Protein AF-A0A3F2RST1-F1 (afdb_monomer_lite)

pLDDT: mean 72.22, std 18.22, range [32.75, 95.94]

Organism: NCBI:txid325452

Structure (mmCIF, N/CA/C/O backbone):
data_AF-A0A3F2RST1-F1
#
_entry.id   AF-A0A3F2RST1-F1
#
loop_
_atom_site.group_PDB
_atom_site.id
_atom_site.type_symbol
_atom_site.label_atom_id
_atom_site.label_alt_id
_atom_site.label_comp_id
_atom_site.label_asym_id
_atom_site.label_entity_id
_atom_site.label_seq_id
_atom_site.pdbx_PDB_ins_code
_atom_site.Cartn_x
_atom_site.Cartn_y
_atom_site.Cartn_z
_atom_site.occupancy
_atom_site.B_iso_or_equiv
_atom_site.auth_seq_id
_atom_site.auth_comp_id
_atom_site.auth_asym_id
_atom_site.auth_atom_id
_atom_site.pdbx_PDB_model_num
ATOM 1 N N . MET A 1 1 ? 95.736 62.733 -2.940 1.00 65.50 1 MET A N 1
ATOM 2 C CA . MET A 1 1 ? 95.671 61.248 -3.025 1.00 65.50 1 MET A CA 1
ATOM 3 C C . MET A 1 1 ? 95.040 60.589 -1.795 1.00 65.50 1 MET A C 1
ATOM 5 O O . MET A 1 1 ? 94.265 59.659 -1.977 1.00 65.50 1 MET A O 1
ATOM 9 N N . ALA A 1 2 ? 95.343 61.024 -0.563 1.00 70.31 2 ALA A N 1
ATOM 10 C CA . ALA A 1 2 ? 94.764 60.431 0.654 1.00 70.31 2 ALA A CA 1
ATOM 11 C C . ALA A 1 2 ? 93.258 60.725 0.825 1.00 70.31 2 ALA A C 1
ATOM 13 O O . ALA A 1 2 ? 92.492 59.802 1.086 1.00 70.31 2 ALA A O 1
ATOM 14 N N . GLU A 1 3 ? 92.823 61.963 0.574 1.00 73.69 3 GLU A N 1
ATOM 15 C CA . GLU A 1 3 ? 91.409 62.371 0.669 1.00 73.69 3 GLU A CA 1
ATOM 16 C C . GLU A 1 3 ? 90.509 61.619 -0.318 1.00 73.69 3 GLU A C 1
ATOM 18 O O . GLU A 1 3 ? 89.485 61.068 0.072 1.00 73.69 3 GLU A O 1
ATOM 23 N N . ALA A 1 4 ? 90.945 61.470 -1.573 1.00 75.31 4 ALA A N 1
ATOM 24 C CA . ALA A 1 4 ? 90.220 60.687 -2.577 1.00 75.31 4 ALA A CA 1
ATOM 25 C C . ALA A 1 4 ? 90.045 59.210 -2.168 1.00 75.31 4 ALA A C 1
ATOM 27 O O . ALA A 1 4 ? 89.020 58.598 -2.456 1.00 75.31 4 ALA A O 1
ATOM 28 N N . ARG A 1 5 ? 91.024 58.626 -1.457 1.00 77.31 5 ARG A N 1
ATOM 29 C CA . ARG A 1 5 ? 90.934 57.250 -0.937 1.00 77.31 5 ARG A CA 1
ATOM 30 C C . ARG A 1 5 ? 90.025 57.142 0.289 1.00 77.31 5 ARG A C 1
ATOM 32 O O . ARG A 1 5 ? 89.387 56.106 0.452 1.00 77.31 5 ARG A O 1
ATOM 39 N N . ALA A 1 6 ? 89.969 58.168 1.138 1.00 78.69 6 ALA A N 1
ATOM 40 C CA . ALA A 1 6 ? 89.046 58.221 2.272 1.00 78.69 6 ALA A CA 1
ATOM 41 C C . ALA A 1 6 ? 87.595 58.354 1.789 1.00 78.69 6 ALA A C 1
ATOM 43 O O . ALA A 1 6 ? 86.762 57.532 2.155 1.00 78.69 6 ALA A O 1
ATOM 44 N N . SER A 1 7 ? 87.345 59.277 0.856 1.00 80.81 7 SER A N 1
ATOM 45 C CA . SER A 1 7 ? 86.029 59.487 0.242 1.00 80.81 7 SER A CA 1
ATOM 46 C C . SER A 1 7 ? 85.545 58.247 -0.525 1.00 80.81 7 SER A C 1
ATOM 48 O O . SER A 1 7 ? 84.400 57.827 -0.391 1.00 80.81 7 SER A O 1
ATOM 50 N N . ALA A 1 8 ? 86.442 57.557 -1.245 1.00 80.88 8 ALA A N 1
ATOM 51 C CA . ALA A 1 8 ? 86.116 56.277 -1.877 1.00 80.88 8 ALA A CA 1
ATOM 52 C C . ALA A 1 8 ? 85.758 55.180 -0.855 1.00 80.88 8 ALA A C 1
ATOM 54 O O . ALA A 1 8 ? 84.855 54.384 -1.099 1.00 80.88 8 ALA A O 1
ATOM 55 N N . ARG A 1 9 ? 86.439 55.121 0.299 1.00 83.25 9 ARG A N 1
ATOM 56 C CA . ARG A 1 9 ? 86.115 54.154 1.362 1.00 83.25 9 ARG A CA 1
ATOM 57 C C . ARG A 1 9 ? 84.765 54.458 2.003 1.00 83.25 9 ARG A C 1
ATOM 59 O O . ARG A 1 9 ? 83.984 53.528 2.182 1.00 83.25 9 ARG A O 1
ATOM 66 N N . GLU A 1 10 ? 84.477 55.724 2.266 1.00 86.56 10 GLU A N 1
ATOM 67 C CA . GLU A 1 10 ? 83.207 56.185 2.828 1.00 86.56 10 GLU A CA 1
ATOM 68 C C . GLU A 1 10 ? 82.027 55.843 1.905 1.00 86.56 10 GLU A C 1
ATOM 70 O O . GLU A 1 10 ? 81.104 55.139 2.320 1.00 86.56 10 GLU A O 1
ATOM 75 N N . LEU A 1 11 ? 82.148 56.151 0.609 1.00 87.88 11 LEU A N 1
ATOM 76 C CA . LEU A 1 11 ? 81.174 55.749 -0.412 1.00 87.88 11 LEU A CA 1
ATOM 77 C C . LEU A 1 11 ? 81.000 54.226 -0.486 1.00 87.88 11 LEU A C 1
ATOM 79 O O . LEU A 1 11 ? 79.885 53.730 -0.628 1.00 87.88 11 LEU A O 1
ATOM 83 N N . THR A 1 12 ? 82.076 53.438 -0.353 1.00 87.81 12 THR A N 1
ATOM 84 C CA . THR A 1 12 ? 81.938 51.970 -0.331 1.00 87.81 12 THR A CA 1
ATOM 85 C C . THR A 1 12 ? 81.254 51.457 0.934 1.00 87.81 12 THR A C 1
ATOM 87 O O . THR A 1 12 ? 80.543 50.453 0.866 1.00 87.81 12 THR A O 1
ATOM 90 N N . THR A 1 13 ? 81.438 52.112 2.083 1.00 89.56 13 THR A N 1
ATOM 91 C CA . THR A 1 13 ? 80.741 51.744 3.321 1.00 89.56 13 THR A CA 1
ATOM 92 C C . THR A 1 13 ? 79.268 52.129 3.279 1.00 89.56 13 THR A C 1
ATOM 94 O O . THR A 1 13 ? 78.437 51.312 3.673 1.00 89.56 13 THR A O 1
ATOM 97 N N . GLU A 1 14 ? 78.930 53.289 2.712 1.00 89.94 14 GLU A N 1
ATOM 98 C CA . GLU A 1 14 ? 77.546 53.715 2.473 1.00 89.94 14 GLU A CA 1
ATOM 99 C C . GLU A 1 14 ? 76.838 52.828 1.447 1.00 89.94 14 GLU A C 1
ATOM 101 O O . GLU A 1 14 ? 75.688 52.427 1.637 1.00 89.94 14 GLU A O 1
ATOM 106 N N . LEU A 1 15 ? 77.534 52.433 0.379 1.00 91.25 15 LEU A N 1
ATOM 107 C CA . LEU A 1 15 ? 76.981 51.505 -0.601 1.00 91.25 15 LEU A CA 1
ATOM 108 C C . LEU A 1 15 ? 76.739 50.128 0.031 1.00 91.25 15 LEU A C 1
ATOM 110 O O . LEU A 1 15 ? 75.696 49.513 -0.187 1.00 91.25 15 LEU A O 1
ATOM 114 N N . ARG A 1 16 ? 77.668 49.640 0.862 1.00 90.12 16 ARG A N 1
ATOM 115 C CA . ARG A 1 16 ? 77.503 48.369 1.585 1.00 90.12 16 ARG A CA 1
ATOM 116 C C . ARG A 1 16 ? 76.364 48.424 2.599 1.00 90.12 16 ARG A C 1
ATOM 118 O O . ARG A 1 16 ? 75.618 47.449 2.693 1.00 90.12 16 ARG A O 1
ATOM 125 N N . SER A 1 17 ? 76.208 49.524 3.336 1.00 90.94 17 SER A N 1
ATOM 126 C CA . SER A 1 17 ? 75.109 49.687 4.293 1.00 90.94 17 SER A CA 1
ATOM 127 C C . SER A 1 17 ? 73.758 49.771 3.578 1.00 90.94 17 SER A C 1
ATOM 129 O O . SER A 1 17 ? 72.816 49.095 3.995 1.00 90.94 17 SER A O 1
ATOM 131 N N . SER A 1 18 ? 73.693 50.477 2.446 1.00 90.25 18 SER A N 1
ATOM 132 C CA . SER A 1 18 ? 72.501 50.580 1.595 1.00 90.25 18 SER A CA 1
ATOM 133 C C . SER A 1 18 ? 72.113 49.231 0.986 1.00 90.25 18 SER A C 1
ATOM 135 O O . SER A 1 18 ? 70.956 48.823 1.055 1.00 90.25 18 SER A O 1
ATOM 137 N N . VAL A 1 19 ? 73.083 48.466 0.473 1.00 90.44 19 VAL A N 1
ATOM 138 C CA . VAL A 1 19 ? 72.844 47.104 -0.035 1.00 90.44 19 VAL A CA 1
ATOM 139 C C . VAL A 1 19 ? 72.395 46.165 1.089 1.00 90.44 19 VAL A C 1
ATOM 141 O O . VAL A 1 19 ? 71.516 45.328 0.882 1.00 90.44 19 VAL A O 1
ATOM 144 N N . ALA A 1 20 ? 72.962 46.288 2.292 1.00 87.88 20 ALA A N 1
ATOM 145 C CA . ALA A 1 20 ? 72.539 45.494 3.444 1.00 87.88 20 ALA A CA 1
ATOM 146 C C . ALA A 1 20 ? 71.121 45.859 3.918 1.00 87.88 20 ALA A C 1
ATOM 148 O O . ALA A 1 20 ? 70.379 44.968 4.336 1.00 87.88 20 ALA A O 1
ATOM 149 N N . ALA A 1 21 ? 70.734 47.136 3.839 1.00 88.25 21 ALA A N 1
ATOM 150 C CA . ALA A 1 21 ? 69.373 47.588 4.111 1.00 88.25 21 ALA A CA 1
ATOM 151 C C . ALA A 1 21 ? 68.387 47.017 3.088 1.00 88.25 21 ALA A C 1
ATOM 153 O O . ALA A 1 21 ? 67.441 46.336 3.476 1.00 88.25 21 ALA A O 1
ATOM 154 N N . LEU A 1 22 ? 68.698 47.139 1.796 1.00 85.25 22 LEU A N 1
ATOM 155 C CA . LEU A 1 22 ? 67.854 46.612 0.726 1.00 85.25 22 LEU A CA 1
ATOM 156 C C . LEU A 1 22 ? 67.669 45.088 0.828 1.00 85.25 22 LEU A C 1
ATOM 158 O O . LEU A 1 22 ? 66.565 44.577 0.662 1.00 85.25 22 LEU A O 1
ATOM 162 N N . LYS A 1 23 ? 68.725 44.341 1.180 1.00 88.00 23 LYS A N 1
ATOM 163 C CA . LYS A 1 23 ? 68.625 42.891 1.430 1.00 88.00 23 LYS A CA 1
ATOM 164 C C . LYS A 1 23 ? 67.685 42.556 2.590 1.00 88.00 23 LYS A C 1
ATOM 166 O O . LYS A 1 23 ? 66.967 41.559 2.514 1.00 88.00 23 LYS A O 1
ATOM 171 N N . ARG A 1 24 ? 67.689 43.360 3.660 1.00 85.25 24 ARG A N 1
ATOM 172 C CA . ARG A 1 24 ? 66.773 43.180 4.796 1.00 85.25 24 ARG A CA 1
ATOM 173 C C . ARG A 1 24 ? 65.330 43.454 4.387 1.00 85.25 24 ARG A C 1
ATOM 175 O O . ARG A 1 24 ? 64.476 42.637 4.721 1.00 85.25 24 ARG A O 1
ATOM 182 N N . ASP A 1 25 ? 65.089 44.507 3.616 1.00 84.56 25 ASP A N 1
ATOM 183 C CA . ASP A 1 25 ? 63.747 44.900 3.171 1.00 84.56 25 ASP A CA 1
ATOM 184 C C . ASP A 1 25 ? 63.137 43.899 2.180 1.00 84.56 25 ASP A C 1
ATOM 186 O O . ASP A 1 25 ? 61.953 43.561 2.256 1.00 84.56 25 ASP A O 1
ATOM 190 N N . VAL A 1 26 ? 63.953 43.328 1.290 1.00 84.06 26 VAL A N 1
ATOM 191 C CA . VAL A 1 26 ? 63.514 42.232 0.412 1.00 84.06 26 VAL A CA 1
ATOM 192 C C . VAL A 1 26 ? 63.180 40.980 1.235 1.00 84.06 26 VAL A C 1
ATOM 194 O O . VAL A 1 26 ? 62.151 40.340 1.011 1.00 84.06 26 VAL A O 1
ATOM 197 N N . ALA A 1 27 ? 63.999 40.643 2.238 1.00 80.81 27 ALA A N 1
ATOM 198 C CA . ALA A 1 27 ? 63.769 39.479 3.096 1.00 80.81 27 ALA A CA 1
ATOM 199 C C . ALA A 1 27 ? 62.566 39.635 4.048 1.00 80.81 27 ALA A C 1
ATOM 201 O O . ALA A 1 27 ? 61.959 38.634 4.439 1.00 80.81 27 ALA A O 1
ATOM 202 N N . THR A 1 28 ? 62.221 40.852 4.475 1.00 79.81 28 THR A N 1
ATOM 203 C CA . THR A 1 28 ? 60.990 41.117 5.240 1.00 79.81 28 THR A CA 1
ATOM 204 C C . THR A 1 28 ? 59.769 41.064 4.331 1.00 79.81 28 THR A C 1
ATOM 206 O O . THR A 1 28 ? 58.811 40.376 4.676 1.00 79.81 28 THR A O 1
ATOM 209 N N . SER A 1 29 ? 59.836 41.669 3.142 1.00 77.44 29 SER A N 1
ATOM 210 C CA . SER A 1 29 ? 58.750 41.640 2.151 1.00 77.44 29 SER A CA 1
ATOM 211 C C . SER A 1 29 ? 58.377 40.211 1.745 1.00 77.44 29 SER A C 1
ATOM 213 O O . SER A 1 29 ? 57.198 39.857 1.736 1.00 77.44 29 SER A O 1
ATOM 215 N N . PHE A 1 30 ? 59.371 39.347 1.506 1.00 76.00 30 PHE A N 1
ATOM 216 C CA . PHE A 1 30 ? 59.130 37.940 1.167 1.00 76.00 30 PHE A CA 1
ATOM 217 C C . PHE A 1 30 ? 58.495 37.151 2.326 1.00 76.00 30 PHE A C 1
ATOM 219 O O . PHE A 1 30 ? 57.602 36.331 2.112 1.00 76.00 30 PHE A O 1
ATOM 226 N N . ARG A 1 31 ? 58.910 37.422 3.573 1.00 74.75 31 ARG A N 1
ATOM 227 C CA . ARG A 1 31 ? 58.332 36.786 4.771 1.00 74.75 31 ARG A CA 1
ATOM 228 C C . ARG A 1 31 ? 56.896 37.229 5.044 1.00 74.75 31 ARG A C 1
ATOM 230 O O . ARG A 1 31 ? 56.098 36.403 5.479 1.00 74.75 31 ARG A O 1
ATOM 237 N N . LEU A 1 32 ? 56.576 38.500 4.805 1.00 74.81 32 LEU A N 1
ATOM 238 C CA . LEU A 1 32 ? 55.216 39.024 4.944 1.00 74.81 32 LEU A CA 1
ATOM 239 C C . LEU A 1 32 ? 54.293 38.402 3.895 1.00 74.81 32 LEU A C 1
ATOM 241 O O . LEU A 1 32 ? 53.318 37.763 4.275 1.00 74.81 32 LEU A O 1
ATOM 245 N N . CYS A 1 33 ? 54.695 38.421 2.617 1.00 76.38 33 CYS A N 1
ATOM 246 C CA . CYS A 1 33 ? 53.946 37.754 1.550 1.00 76.38 33 CYS A CA 1
ATOM 247 C C . CYS A 1 33 ? 53.703 36.272 1.874 1.00 76.38 33 CYS A C 1
ATOM 249 O O . CYS A 1 33 ? 52.574 35.800 1.796 1.00 76.38 33 CYS A O 1
ATOM 251 N N . GLY A 1 34 ? 54.733 35.532 2.305 1.00 78.44 34 GLY A N 1
ATOM 252 C CA . GLY A 1 34 ? 54.589 34.119 2.672 1.00 78.44 34 GLY A CA 1
ATOM 253 C C . GLY A 1 34 ? 53.605 33.865 3.824 1.00 78.44 34 GLY A C 1
ATOM 254 O O . GLY A 1 34 ? 52.870 32.878 3.792 1.00 78.44 34 GLY A O 1
ATOM 255 N N . ARG A 1 35 ? 53.547 34.757 4.825 1.00 76.38 35 ARG A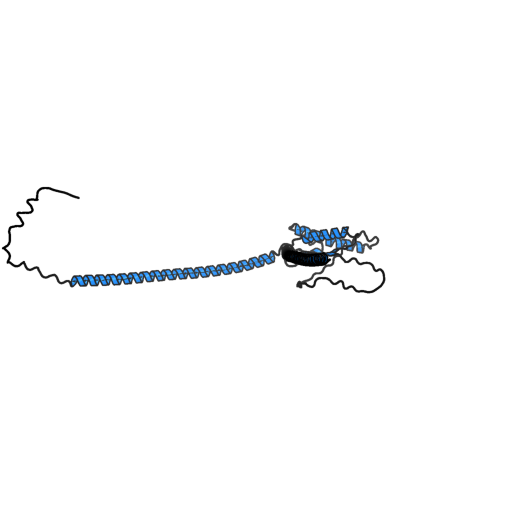 N 1
ATOM 256 C CA . ARG A 1 35 ? 52.563 34.676 5.919 1.00 76.38 35 ARG A CA 1
ATOM 257 C C . ARG A 1 35 ? 51.152 34.970 5.426 1.00 76.38 35 ARG A C 1
ATOM 259 O O . ARG A 1 35 ? 50.246 34.220 5.775 1.00 76.38 35 ARG A O 1
ATOM 266 N N . ASP A 1 36 ? 50.979 35.988 4.592 1.00 80.12 36 ASP A N 1
ATOM 267 C CA . ASP A 1 36 ? 49.673 36.362 4.046 1.00 80.12 36 ASP A CA 1
ATOM 268 C C . ASP A 1 36 ? 49.108 35.246 3.153 1.00 80.12 36 ASP A C 1
ATOM 270 O O . ASP A 1 36 ? 47.949 34.858 3.304 1.00 80.12 36 ASP A O 1
ATOM 274 N N . PHE A 1 37 ? 49.945 34.623 2.312 1.00 76.75 37 PHE A N 1
ATOM 275 C CA . PHE A 1 37 ? 49.554 33.450 1.520 1.00 76.75 37 PHE A CA 1
ATOM 276 C C . PHE A 1 37 ? 49.190 32.237 2.388 1.00 76.75 37 PHE A C 1
ATOM 278 O O . PHE A 1 37 ? 48.258 31.509 2.051 1.00 76.75 37 PHE A O 1
ATOM 285 N N . HIS A 1 38 ? 49.880 32.012 3.510 1.00 76.62 38 HIS A N 1
ATOM 286 C CA . HIS A 1 38 ? 49.555 30.911 4.422 1.00 76.62 38 HIS A CA 1
ATOM 287 C C . HIS A 1 38 ? 48.239 31.152 5.179 1.00 76.62 38 HIS A C 1
ATOM 289 O O . HIS A 1 38 ? 47.466 30.215 5.380 1.00 76.62 38 HIS A O 1
ATOM 295 N N . VAL A 1 39 ? 47.963 32.392 5.596 1.00 81.69 39 VAL A N 1
ATOM 296 C CA . VAL A 1 39 ? 46.700 32.757 6.259 1.00 81.69 39 VAL A CA 1
ATOM 297 C C . VAL A 1 39 ? 45.533 32.622 5.281 1.00 81.69 39 VAL A C 1
ATOM 299 O O . VAL A 1 39 ? 44.580 31.904 5.579 1.00 81.69 39 VAL A O 1
ATOM 302 N N . LEU A 1 40 ? 45.649 33.198 4.081 1.00 79.25 40 LEU A N 1
ATOM 303 C CA . LEU A 1 40 ? 44.632 33.080 3.029 1.00 79.25 40 LEU A CA 1
ATOM 304 C C . LEU A 1 40 ? 44.428 31.625 2.583 1.00 79.25 40 LEU A C 1
ATOM 306 O O . LEU A 1 40 ? 43.297 31.184 2.382 1.00 79.25 40 LEU A O 1
ATOM 310 N N . GLY A 1 41 ? 45.511 30.849 2.473 1.00 79.88 41 GLY A N 1
ATOM 311 C CA . GLY A 1 41 ? 45.450 29.418 2.180 1.00 79.88 41 GLY A CA 1
ATOM 312 C C . GLY A 1 41 ? 44.709 28.633 3.264 1.00 79.88 41 GLY A C 1
ATOM 313 O O . GLY A 1 41 ? 43.851 27.811 2.947 1.00 79.88 41 GLY A O 1
ATOM 314 N N . GLY A 1 42 ? 44.977 28.923 4.540 1.00 82.19 42 GLY A N 1
ATOM 315 C CA . GLY A 1 42 ? 44.275 28.318 5.674 1.00 82.19 42 GLY A CA 1
ATOM 316 C C . GLY A 1 42 ? 42.788 28.680 5.720 1.00 82.19 42 GLY A C 1
ATOM 317 O O . GLY A 1 42 ? 41.946 27.811 5.953 1.00 82.19 42 GLY A O 1
ATOM 318 N N . GLU A 1 43 ? 42.438 29.935 5.436 1.00 83.62 43 GLU A N 1
ATOM 319 C CA . GLU A 1 43 ? 41.044 30.381 5.348 1.00 83.62 43 GLU A CA 1
ATOM 320 C C . GLU A 1 43 ? 40.288 29.706 4.198 1.00 83.62 43 GLU A C 1
ATOM 322 O O . GLU A 1 43 ? 39.146 29.276 4.392 1.00 83.62 43 GLU A O 1
ATOM 327 N N . LEU A 1 44 ? 40.928 29.556 3.032 1.00 82.31 44 LEU A N 1
ATOM 328 C CA . LEU A 1 44 ? 40.361 28.878 1.867 1.00 82.31 44 LEU A CA 1
ATOM 329 C C . LEU A 1 44 ? 40.164 27.379 2.119 1.00 82.31 44 LEU A C 1
ATOM 331 O O . LEU A 1 44 ? 39.093 26.847 1.823 1.00 82.31 44 LEU A O 1
ATOM 335 N N . VAL A 1 45 ? 41.155 26.699 2.707 1.00 85.50 45 VAL A N 1
ATOM 336 C CA . VAL A 1 45 ? 41.039 25.284 3.100 1.00 85.50 45 VAL A CA 1
ATOM 337 C C . VAL A 1 45 ? 39.925 25.115 4.131 1.00 85.50 45 VAL A C 1
ATOM 339 O O . VAL A 1 45 ? 39.046 24.276 3.944 1.00 85.50 45 VAL A O 1
ATOM 342 N N . GLY A 1 46 ? 39.868 25.978 5.149 1.00 83.50 46 GLY A N 1
ATOM 343 C CA . GLY A 1 46 ? 38.782 25.970 6.126 1.00 83.50 46 GLY A CA 1
ATOM 344 C C . GLY A 1 46 ? 37.411 26.252 5.498 1.00 83.50 46 GLY A C 1
ATOM 345 O O . GLY A 1 46 ? 36.409 25.661 5.900 1.00 83.50 46 GLY A O 1
ATOM 346 N N . ALA A 1 47 ? 37.329 27.127 4.491 1.00 86.06 47 ALA A N 1
ATOM 347 C CA . ALA A 1 47 ? 36.095 27.387 3.752 1.00 86.06 47 ALA A CA 1
ATOM 348 C C . ALA A 1 47 ? 35.662 26.179 2.906 1.00 86.06 47 ALA A C 1
ATOM 350 O O . ALA A 1 47 ? 34.476 25.843 2.904 1.00 86.06 47 ALA A O 1
ATOM 351 N N . LEU A 1 48 ? 36.605 25.490 2.256 1.00 88.56 48 LEU A N 1
ATOM 352 C CA . LEU A 1 48 ? 36.363 24.256 1.504 1.00 88.56 48 LEU A CA 1
ATOM 353 C C . LEU A 1 48 ? 35.927 23.104 2.414 1.00 88.56 48 LEU A C 1
ATOM 355 O O . LEU A 1 48 ? 34.994 22.381 2.073 1.00 88.56 48 LEU A O 1
ATOM 359 N N . GLU A 1 49 ? 36.538 22.944 3.587 1.00 87.00 49 GLU A N 1
ATOM 360 C CA . GLU A 1 49 ? 36.136 21.935 4.574 1.00 87.00 49 GLU A CA 1
ATOM 361 C C . GLU A 1 49 ? 34.739 22.210 5.132 1.00 87.00 49 GLU A C 1
ATOM 363 O O . GLU A 1 49 ? 33.914 21.296 5.204 1.00 87.00 49 GLU A O 1
ATOM 368 N N . ARG A 1 50 ? 34.418 23.476 5.437 1.00 87.31 50 ARG A N 1
ATOM 369 C CA . ARG A 1 50 ? 33.052 23.888 5.803 1.00 87.31 50 ARG A CA 1
ATOM 370 C C . ARG A 1 50 ? 32.063 23.644 4.661 1.00 87.31 50 ARG A C 1
ATOM 372 O O . ARG A 1 50 ? 30.942 23.212 4.921 1.00 87.31 50 ARG A O 1
ATOM 379 N N . GLY A 1 51 ? 32.468 23.880 3.412 1.00 85.81 51 GLY A N 1
ATOM 380 C CA . GLY A 1 51 ? 31.684 23.577 2.212 1.00 85.81 51 GLY A CA 1
ATOM 381 C C . GLY A 1 51 ? 31.382 22.083 2.078 1.00 85.81 51 GLY A C 1
ATOM 382 O O . GLY A 1 51 ? 30.216 21.697 2.045 1.00 85.81 51 GLY A O 1
ATOM 383 N N . ARG A 1 52 ? 32.412 21.231 2.128 1.00 89.50 52 ARG A N 1
ATOM 384 C CA . ARG A 1 52 ? 32.275 19.762 2.090 1.00 89.50 52 ARG A CA 1
ATOM 385 C C . ARG A 1 52 ? 31.483 19.223 3.281 1.00 89.50 52 ARG A C 1
ATOM 387 O O . ARG A 1 52 ? 30.747 18.253 3.136 1.00 89.50 52 ARG A O 1
ATOM 394 N N . GLY A 1 53 ? 31.604 19.846 4.453 1.00 86.88 53 GLY A N 1
ATOM 395 C CA . GLY A 1 53 ? 30.797 19.530 5.632 1.00 86.88 53 GLY A CA 1
ATOM 396 C C . GLY A 1 53 ? 29.310 19.811 5.409 1.00 86.88 53 GLY A C 1
ATOM 397 O O . GLY A 1 53 ? 28.477 18.961 5.715 1.00 86.88 53 GLY A O 1
ATOM 398 N N . ARG A 1 54 ? 28.973 20.961 4.809 1.00 88.50 54 ARG A N 1
ATOM 399 C CA . ARG A 1 54 ? 27.592 21.298 4.422 1.00 88.50 54 ARG A CA 1
ATOM 400 C C . ARG A 1 54 ? 27.055 20.364 3.338 1.00 88.50 54 ARG A C 1
ATOM 402 O O . ARG A 1 54 ? 25.913 19.936 3.449 1.00 88.50 54 ARG A O 1
ATOM 409 N N . GLU A 1 55 ? 27.865 20.008 2.341 1.00 86.25 55 GLU A N 1
ATOM 410 C CA . GLU A 1 55 ? 27.482 19.037 1.304 1.00 86.25 55 GLU A CA 1
ATOM 411 C C . GLU A 1 55 ? 27.202 17.650 1.888 1.00 86.25 55 GLU A C 1
ATOM 413 O O . GLU A 1 55 ? 26.183 17.046 1.562 1.00 86.25 55 GLU A O 1
ATOM 418 N N . ARG A 1 56 ? 28.061 17.155 2.789 1.00 87.94 56 ARG A N 1
ATOM 419 C CA . ARG A 1 56 ? 27.843 15.876 3.484 1.00 87.94 56 ARG A CA 1
ATOM 420 C C . ARG A 1 56 ? 26.586 15.915 4.350 1.00 87.94 56 ARG A C 1
ATOM 422 O O . ARG A 1 56 ? 25.760 15.019 4.243 1.00 87.94 56 ARG A O 1
ATOM 429 N N . ALA A 1 57 ? 26.392 16.981 5.126 1.00 86.38 57 ALA A N 1
ATOM 430 C CA . ALA A 1 57 ? 25.190 17.151 5.941 1.00 86.38 57 ALA A CA 1
ATOM 431 C C . ALA A 1 57 ? 23.909 17.222 5.087 1.00 86.38 57 ALA A C 1
ATOM 433 O O . ALA A 1 57 ? 22.893 16.629 5.445 1.00 86.38 57 ALA A O 1
ATOM 434 N N . ALA A 1 58 ? 23.957 17.899 3.935 1.00 85.56 58 ALA A N 1
ATOM 435 C CA . ALA A 1 58 ? 22.852 17.933 2.982 1.00 85.56 58 ALA A CA 1
ATOM 436 C C . ALA A 1 58 ? 22.592 16.552 2.352 1.00 85.56 58 ALA A C 1
ATOM 438 O O . ALA A 1 58 ? 21.436 16.155 2.202 1.00 85.56 58 ALA A O 1
ATOM 439 N N . ALA A 1 59 ? 23.645 15.795 2.027 1.00 87.56 59 ALA A N 1
ATOM 440 C CA . ALA A 1 59 ? 23.529 14.434 1.508 1.00 87.56 59 ALA A CA 1
ATOM 441 C C . ALA A 1 59 ? 22.917 13.471 2.541 1.00 87.56 59 ALA A C 1
ATOM 443 O O . ALA A 1 59 ? 22.032 12.687 2.192 1.00 87.56 59 ALA A O 1
ATOM 444 N N . ASP A 1 60 ? 23.319 13.569 3.808 1.00 89.12 60 ASP A N 1
ATOM 445 C CA . ASP A 1 60 ? 22.765 12.769 4.904 1.00 89.12 60 ASP A CA 1
ATOM 446 C C . ASP A 1 60 ? 21.298 13.130 5.183 1.00 89.12 60 ASP A C 1
ATOM 448 O O . ASP A 1 60 ? 20.462 12.241 5.373 1.00 89.12 60 ASP A O 1
ATOM 452 N N . ALA A 1 61 ? 20.947 14.420 5.131 1.00 89.38 61 ALA A N 1
ATOM 453 C CA . ALA A 1 61 ? 19.562 14.880 5.244 1.00 89.38 61 ALA A CA 1
ATOM 454 C C . ALA A 1 61 ? 18.690 14.340 4.097 1.00 89.38 61 ALA A C 1
ATOM 456 O O . ALA A 1 61 ? 17.612 13.795 4.346 1.00 89.38 61 ALA A O 1
ATOM 457 N N . LEU A 1 62 ? 19.186 14.398 2.855 1.00 89.06 62 LEU A N 1
ATOM 458 C CA . LEU A 1 62 ? 18.519 13.820 1.686 1.00 89.06 62 LEU A CA 1
ATOM 459 C C . LEU A 1 62 ? 18.362 12.297 1.825 1.00 89.06 62 LEU A C 1
ATOM 461 O O . LEU A 1 62 ? 17.328 11.738 1.460 1.00 89.06 62 LEU A O 1
ATOM 465 N N . ALA A 1 63 ? 19.366 11.600 2.362 1.00 86.75 63 ALA A N 1
ATOM 466 C CA . ALA A 1 63 ? 19.295 10.163 2.612 1.00 86.75 63 ALA A CA 1
ATOM 467 C C . ALA A 1 63 ? 18.250 9.819 3.687 1.00 86.75 63 ALA A C 1
ATOM 469 O O . ALA A 1 63 ? 17.481 8.866 3.520 1.00 86.75 63 ALA A O 1
ATOM 470 N N . HIS A 1 64 ? 18.174 10.609 4.763 1.00 87.38 64 HIS A N 1
ATOM 471 C CA . HIS A 1 64 ? 17.156 10.456 5.798 1.00 87.38 64 HIS A CA 1
ATOM 472 C C . HIS A 1 64 ? 15.748 10.701 5.241 1.00 87.38 64 HIS A C 1
ATOM 474 O O . HIS A 1 64 ? 14.842 9.904 5.493 1.00 87.38 64 HIS A O 1
ATOM 480 N N . GLU A 1 65 ? 15.566 11.745 4.430 1.00 83.06 65 GLU A N 1
ATOM 481 C CA . GLU A 1 65 ? 14.295 12.041 3.765 1.00 83.06 65 GLU A CA 1
ATOM 482 C C . GLU A 1 65 ? 13.889 10.918 2.800 1.00 83.06 65 GLU A C 1
ATOM 484 O O . GLU A 1 65 ? 12.763 10.427 2.864 1.00 83.06 65 GLU A O 1
ATOM 489 N N . ARG A 1 66 ? 14.819 10.419 1.974 1.00 79.94 66 ARG A N 1
ATOM 490 C CA . ARG A 1 66 ? 14.591 9.257 1.095 1.00 79.94 66 ARG A CA 1
ATOM 491 C C . ARG A 1 66 ? 14.199 8.006 1.884 1.00 79.94 66 ARG A C 1
ATOM 493 O O . ARG A 1 66 ? 13.299 7.281 1.471 1.00 79.94 66 ARG A O 1
ATOM 500 N N . SER A 1 67 ? 14.825 7.764 3.036 1.00 78.38 67 SER A N 1
ATOM 501 C CA . SER A 1 67 ? 14.483 6.648 3.930 1.00 78.38 67 SER A CA 1
ATOM 502 C C . SER A 1 67 ? 13.095 6.818 4.557 1.00 78.38 67 SER A C 1
ATOM 504 O O . SER A 1 67 ? 12.307 5.871 4.596 1.00 78.38 67 SER A O 1
ATOM 506 N N . ALA A 1 68 ? 12.756 8.026 5.013 1.00 79.94 68 ALA A N 1
ATOM 507 C CA . ALA A 1 68 ? 11.435 8.349 5.548 1.00 79.94 68 ALA A CA 1
ATOM 508 C C . ALA A 1 68 ? 10.343 8.204 4.478 1.00 79.94 68 ALA A C 1
ATOM 510 O O . ALA A 1 68 ? 9.310 7.584 4.735 1.00 79.94 68 ALA A O 1
ATOM 511 N N . ARG A 1 69 ? 10.609 8.682 3.260 1.00 78.81 69 ARG A N 1
ATOM 512 C CA . ARG A 1 69 ? 9.736 8.509 2.100 1.00 78.81 69 ARG A CA 1
ATOM 513 C C . ARG A 1 69 ? 9.560 7.036 1.748 1.00 78.81 69 ARG A C 1
ATOM 515 O O . ARG A 1 69 ? 8.427 6.603 1.610 1.00 78.81 69 ARG A O 1
ATOM 522 N N . GLY A 1 70 ? 10.631 6.241 1.729 1.00 70.12 70 GLY A N 1
ATOM 523 C CA . GLY A 1 70 ? 10.541 4.793 1.510 1.00 70.12 70 GLY A CA 1
ATOM 524 C C . GLY A 1 70 ? 9.714 4.070 2.583 1.00 70.12 70 GLY A C 1
ATOM 525 O O . GLY A 1 70 ? 8.949 3.161 2.269 1.00 70.12 70 GLY A O 1
ATOM 526 N N . LYS A 1 71 ? 9.793 4.497 3.853 1.00 75.25 71 LYS A N 1
ATOM 527 C CA . LYS A 1 71 ? 8.934 3.974 4.936 1.00 75.25 71 LYS A CA 1
ATOM 528 C C . LYS A 1 71 ? 7.466 4.353 4.738 1.00 75.25 71 LYS A C 1
ATOM 530 O O . LYS A 1 71 ? 6.593 3.523 4.986 1.00 75.25 71 LYS A O 1
ATOM 535 N N . LEU A 1 72 ? 7.194 5.589 4.317 1.00 69.06 72 LEU A N 1
ATOM 536 C CA . LEU A 1 72 ? 5.842 6.052 4.008 1.00 69.06 72 LEU A CA 1
ATOM 537 C C . LEU A 1 72 ? 5.280 5.328 2.789 1.00 69.06 72 LEU A C 1
ATOM 539 O O . LEU A 1 72 ? 4.170 4.833 2.878 1.00 69.06 72 LEU A O 1
ATOM 543 N N . GLU A 1 73 ? 6.046 5.179 1.710 1.00 69.25 73 GLU A N 1
ATOM 544 C CA . GLU A 1 73 ? 5.667 4.410 0.520 1.00 69.25 73 GLU A CA 1
ATOM 545 C C . GLU A 1 73 ? 5.413 2.937 0.867 1.00 69.25 73 GLU A C 1
ATOM 547 O O . GLU A 1 73 ? 4.424 2.368 0.416 1.00 69.25 73 GLU A O 1
ATOM 552 N N . ALA A 1 74 ? 6.221 2.334 1.746 1.00 63.34 74 ALA A N 1
ATOM 553 C CA . ALA A 1 74 ? 5.985 0.976 2.236 1.00 63.34 74 ALA A CA 1
ATOM 554 C C . ALA A 1 74 ? 4.695 0.863 3.066 1.00 63.34 74 ALA A C 1
ATOM 556 O O . ALA A 1 74 ? 3.935 -0.085 2.875 1.00 63.34 74 ALA A O 1
ATOM 557 N N . ARG A 1 75 ? 4.418 1.830 3.955 1.00 61.81 75 ARG A N 1
ATOM 558 C CA . ARG A 1 75 ? 3.158 1.888 4.717 1.00 61.81 75 ARG A CA 1
ATOM 559 C C . ARG A 1 75 ? 1.960 2.155 3.818 1.00 61.81 75 ARG A C 1
ATOM 561 O O . ARG A 1 75 ? 0.916 1.549 4.002 1.00 61.81 75 ARG A O 1
ATOM 568 N N . LEU A 1 76 ? 2.104 3.039 2.842 1.00 60.03 76 LEU A N 1
ATOM 569 C CA . LEU A 1 76 ? 1.064 3.373 1.882 1.00 60.03 76 LEU A CA 1
ATOM 570 C C . LEU A 1 76 ? 0.764 2.147 1.010 1.00 60.03 76 LEU A C 1
ATOM 572 O O . LEU A 1 76 ? -0.395 1.797 0.862 1.00 60.03 76 LEU A O 1
ATOM 576 N N . ALA A 1 77 ? 1.782 1.402 0.573 1.00 56.44 77 ALA A N 1
ATOM 577 C CA . ALA A 1 77 ? 1.621 0.122 -0.117 1.00 56.44 77 ALA A CA 1
ATOM 578 C C . ALA A 1 77 ? 1.012 -0.981 0.773 1.00 56.44 77 ALA A C 1
ATOM 580 O O . ALA A 1 77 ? 0.267 -1.825 0.282 1.00 56.44 77 ALA A O 1
ATOM 581 N N . GLU A 1 78 ? 1.306 -0.995 2.075 1.00 56.12 78 GLU A N 1
ATOM 582 C CA . GLU A 1 78 ? 0.681 -1.908 3.042 1.00 56.12 78 GLU A CA 1
ATOM 583 C C . GLU A 1 78 ? -0.795 -1.564 3.301 1.00 56.12 78 GLU A C 1
ATOM 585 O O . GLU A 1 78 ? -1.609 -2.464 3.490 1.00 56.12 78 GLU A O 1
ATOM 590 N N . LEU A 1 79 ? -1.142 -0.275 3.254 1.00 53.03 79 LEU A N 1
ATOM 591 C CA . LEU A 1 79 ? -2.493 0.241 3.474 1.00 53.03 79 LEU A CA 1
ATOM 592 C C . LEU A 1 79 ? -3.358 0.274 2.201 1.00 53.03 79 LEU A C 1
ATOM 594 O O . LEU A 1 79 ? -4.584 0.287 2.319 1.00 53.03 79 LEU A O 1
ATOM 598 N N . GLN A 1 80 ? -2.757 0.325 1.006 1.00 52.06 80 GLN A N 1
ATOM 599 C CA . GLN A 1 80 ? -3.469 0.552 -0.259 1.00 52.06 80 GLN A CA 1
ATOM 600 C C . GLN A 1 80 ? -3.774 -0.698 -1.090 1.00 52.06 80 GLN A C 1
ATOM 602 O O . GLN A 1 80 ? -4.616 -0.590 -1.977 1.00 52.06 80 GLN A O 1
ATOM 607 N N . GLY A 1 81 ? -3.164 -1.866 -0.857 1.00 56.16 81 GLY A N 1
ATOM 608 C CA . GLY A 1 81 ? -3.371 -2.979 -1.789 1.00 56.16 81 GLY A CA 1
ATOM 609 C C . GLY A 1 81 ? -3.151 -4.372 -1.226 1.00 56.16 81 GLY A C 1
ATOM 610 O O . GLY A 1 81 ? -2.055 -4.737 -0.804 1.00 56.16 81 GLY A O 1
ATOM 611 N N . THR A 1 82 ? -4.195 -5.188 -1.332 1.00 61.94 82 THR A N 1
ATOM 612 C CA . THR A 1 82 ? -4.123 -6.649 -1.216 1.00 61.94 82 THR A CA 1
ATOM 613 C C . THR A 1 82 ? -3.322 -7.257 -2.374 1.00 61.94 82 THR A C 1
ATOM 615 O O . THR A 1 82 ? -2.682 -8.292 -2.194 1.00 61.94 82 THR A O 1
ATOM 618 N N . ILE A 1 83 ? -3.301 -6.592 -3.539 1.00 74.12 83 ILE A N 1
ATOM 619 C CA . ILE A 1 83 ? -2.576 -7.025 -4.739 1.00 74.12 83 ILE A CA 1
ATOM 620 C C . ILE A 1 83 ? -1.352 -6.127 -4.968 1.00 74.12 83 ILE A C 1
ATOM 622 O O . ILE A 1 83 ? -1.480 -4.923 -5.177 1.00 74.12 83 ILE A O 1
ATOM 626 N N . ARG A 1 84 ? -0.152 -6.714 -4.953 1.00 76.19 84 ARG A N 1
ATOM 627 C CA . ARG A 1 84 ? 1.113 -6.042 -5.285 1.00 76.19 84 ARG A CA 1
ATOM 628 C C . ARG A 1 84 ? 1.498 -6.353 -6.722 1.00 76.19 84 ARG A C 1
ATOM 630 O O . ARG A 1 84 ? 1.470 -7.513 -7.111 1.00 76.19 84 ARG A O 1
ATOM 637 N N . VAL A 1 85 ? 1.900 -5.346 -7.491 1.00 78.06 85 VAL A N 1
ATOM 638 C CA . VAL A 1 85 ? 2.320 -5.526 -8.887 1.00 78.06 85 VAL A CA 1
ATOM 639 C C . VAL A 1 85 ? 3.804 -5.199 -9.019 1.00 78.06 85 VAL A C 1
ATOM 641 O O . VAL A 1 85 ? 4.238 -4.104 -8.671 1.00 78.06 85 VAL A O 1
ATOM 644 N N . LEU A 1 86 ? 4.589 -6.159 -9.503 1.00 81.81 86 LEU A N 1
ATOM 645 C CA . LEU A 1 86 ? 6.024 -6.037 -9.748 1.00 81.81 86 LEU A CA 1
ATOM 646 C C . LEU A 1 86 ? 6.294 -6.258 -11.236 1.00 81.81 86 LEU A C 1
ATOM 648 O O . LEU A 1 86 ? 6.082 -7.350 -11.759 1.00 81.81 86 LEU A O 1
ATOM 652 N N . CYS A 1 87 ? 6.793 -5.228 -11.914 1.00 82.00 87 CYS A N 1
ATOM 653 C CA . CYS A 1 87 ? 7.189 -5.313 -13.316 1.00 82.00 87 CYS A CA 1
ATOM 654 C C . CYS A 1 87 ? 8.700 -5.555 -13.420 1.00 82.00 87 CYS A C 1
ATOM 656 O O . CYS A 1 87 ? 9.490 -4.790 -12.871 1.00 82.00 87 CYS A O 1
ATOM 658 N N . ARG A 1 88 ? 9.105 -6.595 -14.153 1.00 85.00 88 ARG A N 1
ATOM 659 C CA . ARG A 1 88 ? 10.504 -6.917 -14.457 1.00 85.00 88 ARG A CA 1
ATOM 660 C C . ARG A 1 88 ? 10.705 -6.956 -15.969 1.00 85.00 88 ARG A C 1
ATOM 662 O O . ARG A 1 88 ? 9.940 -7.593 -16.691 1.00 85.00 88 ARG A O 1
ATOM 669 N N . VAL A 1 89 ? 11.764 -6.308 -16.441 1.00 81.50 89 VAL A N 1
ATOM 670 C CA . VAL A 1 89 ? 12.213 -6.418 -17.834 1.00 81.50 89 VAL A CA 1
ATOM 671 C C . VAL A 1 89 ? 13.059 -7.683 -17.967 1.00 81.50 89 VAL A C 1
ATOM 673 O O . VAL A 1 89 ? 13.955 -7.922 -17.152 1.00 81.50 89 VAL A O 1
ATOM 676 N N . ARG A 1 90 ? 12.752 -8.529 -18.955 1.00 79.31 90 ARG A N 1
ATOM 677 C CA . ARG A 1 90 ? 13.585 -9.695 -19.275 1.00 79.31 90 ARG A CA 1
ATOM 678 C C . ARG A 1 90 ? 14.959 -9.210 -19.762 1.00 79.31 90 ARG A C 1
ATOM 680 O O . ARG A 1 90 ? 14.999 -8.252 -20.530 1.00 79.31 90 ARG A O 1
ATOM 687 N N . PRO A 1 91 ? 16.073 -9.833 -19.345 1.00 75.56 91 PRO A N 1
ATOM 688 C CA . PRO A 1 91 ? 17.383 -9.521 -19.910 1.00 75.56 91 PRO A CA 1
ATOM 689 C C . PRO A 1 91 ? 17.358 -9.696 -21.433 1.00 75.56 91 PRO A C 1
ATOM 691 O O . PRO A 1 91 ? 16.721 -10.633 -21.924 1.00 75.56 91 PRO A O 1
ATOM 694 N N . LEU A 1 92 ? 18.037 -8.818 -22.182 1.00 69.19 92 LEU A N 1
ATOM 695 C CA . LEU A 1 92 ? 18.278 -9.084 -23.599 1.00 69.19 92 LEU A CA 1
ATOM 696 C C . LEU A 1 92 ? 19.140 -10.343 -23.680 1.00 69.19 92 LEU A C 1
ATOM 698 O O . LEU A 1 92 ? 20.283 -10.340 -23.233 1.00 69.19 92 LEU A O 1
ATOM 702 N N . MET A 1 93 ? 18.591 -11.414 -24.245 1.00 62.53 93 MET A N 1
ATOM 703 C CA . MET A 1 93 ? 19.399 -12.551 -24.663 1.00 62.53 93 MET A CA 1
ATOM 704 C C . MET A 1 93 ? 20.205 -12.074 -25.871 1.00 62.53 93 MET A C 1
ATOM 706 O O . MET A 1 93 ? 19.698 -12.033 -26.991 1.00 62.53 93 MET A O 1
ATOM 710 N N . THR A 1 94 ? 21.431 -11.612 -25.635 1.00 56.41 94 THR A N 1
ATOM 711 C CA . THR A 1 94 ? 22.398 -11.356 -26.700 1.00 56.41 94 THR A CA 1
ATOM 712 C C . THR A 1 94 ? 22.681 -12.695 -27.370 1.00 56.41 94 THR A C 1
ATOM 714 O O . THR A 1 94 ? 23.264 -13.586 -26.754 1.00 56.41 94 THR A O 1
ATOM 717 N N . GLY A 1 95 ? 22.185 -12.873 -28.596 1.00 48.38 95 GLY A N 1
ATOM 718 C CA . GLY A 1 95 ? 22.442 -14.070 -29.388 1.00 48.38 95 GLY A CA 1
ATOM 719 C C . GLY A 1 95 ? 23.946 -14.303 -29.521 1.00 48.38 95 GLY A C 1
ATOM 720 O O . GLY A 1 95 ? 24.702 -13.361 -29.757 1.00 48.38 95 GLY A O 1
ATOM 721 N N . GLY A 1 96 ? 24.361 -15.553 -29.323 1.00 46.56 96 GLY A N 1
ATOM 722 C CA . GLY A 1 96 ? 25.755 -15.967 -29.364 1.00 46.56 96 GLY A CA 1
ATOM 723 C C . GLY A 1 96 ? 26.422 -15.634 -30.697 1.00 46.56 96 GLY A C 1
ATOM 724 O O . GLY A 1 96 ? 26.072 -16.187 -31.737 1.00 46.56 96 GLY A O 1
ATOM 725 N N . GLY A 1 97 ? 27.421 -14.759 -30.627 1.00 39.00 97 GLY A N 1
ATOM 726 C CA . GLY A 1 97 ? 28.607 -14.816 -31.468 1.00 39.00 97 GLY A CA 1
ATOM 727 C C . GLY A 1 97 ? 29.685 -15.584 -30.705 1.00 39.00 97 GLY A C 1
ATOM 728 O O . GLY A 1 97 ? 29.876 -15.367 -29.515 1.00 39.00 97 GLY A O 1
ATOM 729 N N . SER A 1 98 ? 30.312 -16.526 -31.396 1.00 44.94 98 SER A N 1
ATOM 730 C CA . SER A 1 98 ? 31.291 -17.503 -30.920 1.00 44.94 98 SER A CA 1
ATOM 731 C C . SER A 1 98 ? 32.397 -16.979 -29.979 1.00 44.94 98 SER A C 1
ATOM 733 O O . SER A 1 98 ? 32.878 -15.857 -30.117 1.00 44.94 98 SER A O 1
ATOM 735 N N . SER A 1 99 ? 32.890 -17.917 -29.160 1.00 42.28 99 SER A N 1
ATOM 736 C CA . SER A 1 99 ? 34.186 -17.984 -28.462 1.00 42.28 99 SER A CA 1
ATOM 737 C C . 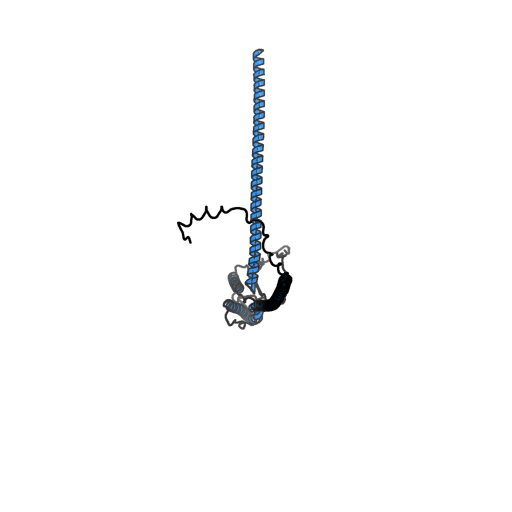SER A 1 99 ? 34.319 -17.379 -27.053 1.00 42.28 99 SER A C 1
ATOM 739 O O . SER A 1 99 ? 34.186 -16.180 -26.846 1.00 42.28 99 SER A O 1
ATOM 741 N N . GLY A 1 100 ? 34.718 -18.253 -26.119 1.00 38.31 100 GLY A N 1
ATOM 742 C CA . GLY A 1 100 ? 35.438 -17.901 -24.892 1.00 38.31 100 GLY A CA 1
ATOM 743 C C . GLY A 1 100 ? 34.553 -17.782 -23.658 1.00 38.31 100 GLY A C 1
ATOM 744 O O . GLY A 1 100 ? 33.682 -16.926 -23.599 1.00 38.31 100 GLY A O 1
ATOM 745 N N . GLY A 1 101 ? 34.771 -18.670 -22.688 1.00 42.81 101 GLY A N 1
ATOM 746 C CA . GLY A 1 101 ? 34.005 -18.724 -21.451 1.00 42.81 101 GLY A CA 1
ATOM 747 C C . GLY A 1 101 ? 34.131 -17.466 -20.596 1.00 42.81 101 GLY A C 1
ATOM 748 O O . GLY A 1 101 ? 35.205 -16.893 -20.472 1.00 42.81 101 GLY A O 1
ATOM 749 N N . ASP A 1 102 ? 33.008 -17.091 -19.997 1.00 32.75 102 ASP A N 1
ATOM 750 C CA . ASP A 1 102 ? 32.920 -16.756 -18.580 1.00 32.75 102 ASP A CA 1
ATOM 751 C C . ASP A 1 102 ? 31.434 -16.803 -18.199 1.00 32.75 102 ASP A C 1
ATOM 753 O O . ASP A 1 102 ? 30.615 -16.013 -18.683 1.00 32.75 102 ASP A O 1
ATOM 757 N N . GLU A 1 103 ? 31.070 -17.770 -17.352 1.00 43.34 103 GLU A N 1
ATOM 758 C CA . GLU A 1 103 ? 29.826 -17.736 -16.584 1.00 43.34 103 GLU A CA 1
ATOM 759 C C . GLU A 1 103 ? 29.882 -16.507 -15.673 1.00 43.34 103 GLU A C 1
ATOM 761 O O . GLU A 1 103 ? 30.322 -16.555 -14.527 1.00 43.34 103 GLU A O 1
ATOM 766 N N . SER A 1 104 ? 29.449 -15.363 -16.196 1.00 34.66 104 SER A N 1
ATOM 767 C CA . SER A 1 104 ? 29.147 -14.216 -15.355 1.00 34.66 104 SER A CA 1
ATOM 768 C C . SER A 1 104 ? 27.836 -14.505 -14.635 1.00 34.66 104 SER A C 1
ATOM 770 O O . SER A 1 104 ? 26.740 -14.248 -15.135 1.00 34.66 104 SER A O 1
ATOM 772 N N . ASP A 1 105 ? 27.980 -15.074 -13.439 1.00 36.50 105 ASP A N 1
ATOM 773 C CA . ASP A 1 105 ? 26.982 -15.065 -12.379 1.00 36.50 105 ASP A CA 1
ATOM 774 C C . ASP A 1 105 ? 26.290 -13.697 -12.356 1.00 36.50 105 ASP A C 1
ATOM 776 O O . ASP A 1 105 ? 26.857 -12.680 -11.942 1.00 36.50 105 ASP A O 1
ATOM 780 N N . VAL A 1 106 ? 25.038 -13.658 -12.818 1.00 42.00 106 VAL A N 1
ATOM 781 C CA . VAL A 1 106 ? 24.179 -12.478 -12.714 1.00 42.00 106 VAL A CA 1
ATOM 782 C C . VAL A 1 106 ? 23.819 -12.321 -11.238 1.00 42.00 106 VAL A C 1
ATOM 784 O O . VAL A 1 106 ? 22.766 -12.760 -10.767 1.00 42.00 106 VAL A O 1
ATOM 787 N N . ALA A 1 107 ? 24.734 -11.717 -10.482 1.00 37.00 107 ALA A N 1
ATOM 788 C CA . ALA A 1 107 ? 24.574 -11.417 -9.073 1.00 37.00 107 ALA A CA 1
ATOM 789 C C . ALA A 1 107 ? 23.371 -10.479 -8.890 1.00 37.00 107 ALA A C 1
ATOM 791 O O . ALA A 1 107 ? 23.433 -9.275 -9.139 1.00 37.00 107 ALA A O 1
ATOM 792 N N . SER A 1 108 ? 22.244 -11.046 -8.455 1.00 38.38 108 SER A N 1
ATOM 793 C CA . SER A 1 108 ? 21.067 -10.275 -8.054 1.00 38.38 108 SER A CA 1
ATOM 794 C C . SER A 1 108 ? 21.406 -9.423 -6.822 1.00 38.38 108 SER A C 1
ATOM 796 O O . SER A 1 108 ? 21.798 -9.986 -5.794 1.00 38.38 108 SER A O 1
ATOM 798 N N . PRO A 1 109 ? 21.238 -8.088 -6.858 1.00 44.53 109 PRO A N 1
ATOM 799 C CA . PRO A 1 109 ? 21.559 -7.245 -5.722 1.00 44.53 109 PRO A CA 1
ATOM 800 C C . PRO A 1 109 ? 20.351 -7.207 -4.788 1.00 44.53 109 PRO A C 1
ATOM 802 O O . PRO A 1 109 ? 19.549 -6.284 -4.857 1.00 44.53 109 PRO A O 1
ATOM 805 N N . ASP A 1 110 ? 20.178 -8.208 -3.919 1.00 40.88 110 ASP A N 1
ATOM 806 C CA . ASP A 1 110 ? 19.247 -8.037 -2.797 1.00 40.88 110 ASP A CA 1
ATOM 807 C C . ASP A 1 110 ? 19.541 -8.949 -1.591 1.00 40.88 110 ASP A C 1
ATOM 809 O O . ASP A 1 110 ? 18.947 -10.011 -1.401 1.00 40.88 110 ASP A O 1
ATOM 813 N N . ARG A 1 111 ? 20.484 -8.527 -0.734 1.00 45.09 111 ARG A N 1
ATOM 814 C CA . ARG A 1 111 ? 20.835 -9.211 0.531 1.00 45.09 111 ARG A CA 1
ATOM 815 C C . ARG A 1 111 ? 19.943 -8.825 1.724 1.00 45.09 111 ARG A C 1
ATOM 817 O O . ARG A 1 111 ? 20.221 -9.244 2.844 1.00 45.09 111 ARG A O 1
ATOM 824 N N . ARG A 1 112 ? 18.860 -8.061 1.533 1.00 43.88 112 ARG A N 1
ATOM 825 C CA . ARG A 1 112 ? 17.935 -7.671 2.621 1.00 43.88 112 ARG A CA 1
ATOM 826 C C . ARG A 1 112 ? 16.527 -8.236 2.440 1.00 43.88 112 ARG A C 1
ATOM 828 O O . ARG A 1 112 ? 15.532 -7.526 2.558 1.00 43.88 112 ARG A O 1
ATOM 835 N N . ARG A 1 113 ? 16.404 -9.546 2.231 1.00 45.34 113 ARG A N 1
ATOM 836 C CA . ARG A 1 113 ? 15.087 -10.194 2.265 1.00 45.34 113 ARG A CA 1
ATOM 837 C C . ARG A 1 113 ? 14.639 -10.429 3.707 1.00 45.34 113 ARG A C 1
ATOM 839 O O . ARG A 1 113 ? 15.056 -11.388 4.350 1.00 45.34 113 ARG A O 1
ATOM 846 N N . LYS A 1 114 ? 13.708 -9.598 4.190 1.00 34.75 114 LYS A N 1
ATOM 847 C CA . LYS A 1 114 ? 12.714 -10.071 5.166 1.00 34.75 114 LYS A CA 1
ATOM 848 C C . LYS A 1 114 ? 12.010 -11.260 4.509 1.00 34.75 114 LYS A C 1
ATOM 850 O O . LYS A 1 114 ? 11.331 -11.084 3.500 1.00 34.75 114 LYS A O 1
ATOM 855 N N . ARG A 1 115 ? 12.244 -12.468 5.024 1.00 35.25 115 ARG A N 1
ATOM 856 C CA . ARG A 1 115 ? 11.583 -13.693 4.565 1.00 35.25 115 ARG A CA 1
ATOM 857 C C . ARG A 1 115 ? 10.078 -13.503 4.770 1.00 35.25 115 ARG A C 1
ATOM 859 O O . ARG A 1 115 ? 9.616 -13.473 5.904 1.00 35.25 115 ARG A O 1
ATOM 866 N N . ILE A 1 116 ? 9.334 -13.303 3.683 1.00 42.69 116 ILE A N 1
ATOM 867 C CA . ILE A 1 116 ? 7.872 -13.332 3.726 1.00 42.69 116 ILE A CA 1
ATOM 868 C C . ILE A 1 116 ? 7.512 -14.790 4.006 1.00 42.69 116 ILE A C 1
ATOM 870 O O . ILE A 1 116 ? 7.823 -15.667 3.203 1.00 42.69 116 ILE A O 1
ATOM 874 N N . GLN A 1 117 ? 6.945 -15.054 5.178 1.00 33.41 117 GLN A N 1
ATOM 875 C CA . GLN A 1 117 ? 6.388 -16.356 5.516 1.00 33.41 117 GLN A CA 1
ATOM 876 C C . GLN A 1 117 ? 5.107 -16.502 4.686 1.00 33.41 117 GLN A C 1
ATOM 878 O O . GLN A 1 117 ? 4.129 -15.799 4.925 1.00 33.41 117 GLN A O 1
ATOM 883 N N . VAL A 1 118 ? 5.161 -17.310 3.628 1.00 40.31 118 VAL A N 1
ATOM 884 C CA . VAL A 1 118 ? 4.000 -17.591 2.779 1.00 40.31 118 VAL A CA 1
ATOM 885 C C . VAL A 1 118 ? 3.324 -18.834 3.346 1.00 40.31 118 VAL A C 1
ATOM 887 O O . VAL A 1 118 ? 3.904 -19.913 3.310 1.00 40.31 118 VAL A O 1
ATOM 890 N N . GLU A 1 119 ? 2.132 -18.673 3.920 1.00 41.12 119 GLU A N 1
ATOM 891 C CA . GLU A 1 119 ? 1.366 -19.778 4.524 1.00 41.12 119 GLU A CA 1
ATOM 892 C C . GLU A 1 119 ? 0.690 -20.677 3.470 1.00 41.12 119 GLU A C 1
ATOM 894 O O . GLU A 1 119 ? 0.358 -21.823 3.760 1.00 41.12 119 GLU A O 1
ATOM 899 N N . SER A 1 120 ? 0.527 -20.197 2.230 1.00 38.19 120 SER A N 1
ATOM 900 C CA . SER A 1 120 ? 0.054 -20.980 1.080 1.00 38.19 120 SER A CA 1
ATOM 901 C C . SER A 1 120 ? 0.427 -20.277 -0.233 1.00 38.19 120 SER A C 1
ATOM 903 O O . SER A 1 120 ? 0.031 -19.132 -0.459 1.00 38.19 120 SER A O 1
ATOM 905 N N . SER A 1 121 ? 1.214 -20.938 -1.088 1.00 33.12 121 SER A N 1
ATOM 906 C CA . SER A 1 121 ? 1.652 -20.411 -2.390 1.00 33.12 121 SER A CA 1
ATOM 907 C C . SER A 1 121 ? 0.854 -21.061 -3.515 1.00 33.12 121 SER A C 1
ATOM 909 O O . SER A 1 121 ? 0.973 -22.262 -3.736 1.00 33.12 121 SER A O 1
ATOM 911 N N . HIS A 1 122 ? 0.091 -20.267 -4.264 1.00 44.31 122 HIS A N 1
ATOM 912 C CA . HIS A 1 122 ? -0.455 -20.676 -5.558 1.00 44.31 122 HIS A CA 1
ATOM 913 C C . HIS A 1 122 ? 0.298 -19.893 -6.637 1.00 44.31 122 HIS A C 1
ATOM 915 O O . HIS A 1 122 ? 0.093 -18.690 -6.787 1.00 44.31 122 HIS A O 1
ATOM 921 N N . GLU A 1 123 ? 1.223 -20.549 -7.336 1.00 36.62 123 GLU A N 1
ATOM 922 C CA . GLU A 1 123 ? 2.041 -19.926 -8.379 1.00 36.62 123 GLU A CA 1
ATOM 923 C C . GLU A 1 123 ? 1.421 -20.219 -9.753 1.00 36.62 123 GLU A C 1
ATOM 925 O O . GLU A 1 123 ? 1.237 -21.372 -10.136 1.00 36.62 123 GLU A O 1
ATOM 930 N N . LEU A 1 124 ? 1.040 -19.167 -10.479 1.00 45.97 124 LEU A N 1
ATOM 931 C CA . LEU A 1 124 ? 0.405 -19.254 -11.795 1.00 45.97 124 LEU A CA 1
ATOM 932 C C . LEU A 1 124 ? 1.225 -18.440 -12.797 1.00 45.97 124 LEU A C 1
ATOM 934 O O . LEU A 1 124 ? 1.304 -17.217 -12.699 1.00 45.97 124 LEU A O 1
ATOM 938 N N . SER A 1 125 ? 1.824 -19.128 -13.769 1.00 40.53 125 SER A N 1
ATOM 939 C CA . SER A 1 125 ? 2.504 -18.514 -14.911 1.00 40.53 125 SER A CA 1
ATOM 940 C C . SER A 1 125 ? 1.537 -18.458 -16.091 1.00 40.53 125 SER A C 1
ATOM 942 O O . SER A 1 125 ? 1.030 -19.493 -16.522 1.00 40.53 125 SER A O 1
ATOM 944 N N . VAL A 1 126 ? 1.256 -17.259 -16.608 1.00 49.53 126 VAL A N 1
ATOM 945 C CA . VAL A 1 126 ? 0.407 -17.068 -17.793 1.00 49.53 126 VAL A CA 1
ATOM 946 C C . VAL A 1 126 ? 1.204 -16.305 -18.848 1.00 49.53 126 VAL A C 1
ATOM 948 O O . VAL A 1 126 ? 1.712 -15.217 -18.585 1.00 49.53 126 VAL A O 1
ATOM 951 N N . PHE A 1 127 ? 1.331 -16.892 -20.038 1.00 47.38 127 PHE A N 1
ATOM 952 C CA . PHE A 1 127 ? 2.032 -16.325 -21.193 1.00 47.38 127 PHE A CA 1
ATOM 953 C C . PHE A 1 127 ? 1.008 -15.827 -22.221 1.00 47.38 127 PHE A C 1
ATOM 955 O O . PHE A 1 127 ? 0.025 -16.517 -22.456 1.00 47.38 127 PHE A O 1
ATOM 962 N N . SER A 1 128 ? 1.221 -14.662 -22.840 1.00 48.72 128 SER A N 1
ATOM 963 C CA . SER A 1 128 ? 0.280 -14.047 -23.797 1.00 48.72 128 SER A CA 1
ATOM 964 C C . SER A 1 128 ? 0.760 -14.211 -25.254 1.00 48.72 128 SER A C 1
ATOM 966 O O . SER A 1 128 ? 1.352 -13.284 -25.797 1.00 48.72 128 SER A O 1
ATOM 968 N N . PRO A 1 129 ? 0.561 -15.355 -25.936 1.00 43.62 129 PRO A N 1
ATOM 969 C CA . PRO A 1 129 ? 0.983 -15.508 -27.330 1.00 43.62 129 PRO A CA 1
ATOM 970 C C . PRO A 1 129 ? 0.049 -14.764 -28.308 1.00 43.62 129 PRO A C 1
ATOM 972 O O . PRO A 1 129 ? -1.181 -14.804 -28.184 1.00 43.62 129 PRO A O 1
ATOM 975 N N . ARG A 1 130 ? 0.625 -14.100 -29.327 1.00 49.50 130 ARG A N 1
ATOM 976 C CA . ARG A 1 130 ? -0.124 -13.510 -30.455 1.00 49.50 130 ARG A CA 1
ATOM 977 C C . ARG A 1 130 ? -0.421 -14.543 -31.539 1.00 49.50 130 ARG A C 1
ATOM 979 O O . ARG A 1 130 ? 0.485 -15.195 -32.039 1.00 49.50 130 ARG A O 1
ATOM 986 N N . LEU A 1 131 ? -1.663 -14.528 -32.021 1.00 48.03 131 LEU A N 1
ATOM 987 C CA . LEU A 1 131 ? -2.132 -15.309 -33.172 1.00 48.03 131 LEU A CA 1
ATOM 988 C C . LEU A 1 131 ? -1.637 -14.796 -34.541 1.00 48.03 131 LEU A C 1
ATOM 990 O O . LEU A 1 131 ? -1.740 -15.513 -35.526 1.00 48.03 131 LEU A O 1
ATOM 994 N N . SER A 1 132 ? -1.122 -13.562 -34.634 1.00 46.12 132 SER A N 1
ATOM 995 C CA . SER A 1 132 ? -0.835 -12.904 -35.924 1.00 46.12 132 SER A CA 1
ATOM 996 C C . SER A 1 132 ? 0.629 -12.960 -36.385 1.00 46.12 132 SER A C 1
ATOM 998 O O . SER A 1 132 ? 0.928 -12.461 -37.463 1.00 46.12 132 SER A O 1
ATOM 1000 N N . LYS A 1 133 ? 1.559 -13.488 -35.573 1.00 46.97 133 LYS A N 1
ATOM 1001 C CA . LYS A 1 133 ? 2.996 -13.598 -35.925 1.00 46.97 133 LYS A CA 1
ATOM 1002 C C . LYS A 1 133 ? 3.421 -15.024 -36.307 1.00 46.97 133 LYS A C 1
ATOM 1004 O O . LYS A 1 133 ? 4.553 -15.220 -36.731 1.00 46.97 133 LYS A O 1
ATOM 1009 N N . THR A 1 134 ? 2.533 -16.006 -36.190 1.00 45.06 134 THR A N 1
ATOM 1010 C CA . THR A 1 134 ? 2.800 -17.409 -36.520 1.00 45.06 134 THR A CA 1
ATOM 1011 C C . THR A 1 134 ? 2.035 -17.795 -37.781 1.00 45.06 134 THR A C 1
ATOM 1013 O O . THR A 1 134 ? 0.901 -18.260 -37.704 1.00 45.06 134 THR A O 1
ATOM 1016 N N . ALA A 1 135 ? 2.648 -17.559 -38.946 1.00 47.28 135 ALA A N 1
ATOM 1017 C CA . ALA A 1 135 ? 2.045 -17.797 -40.262 1.00 47.28 135 ALA A CA 1
ATOM 1018 C C . ALA A 1 135 ? 1.656 -19.269 -40.518 1.00 47.28 135 ALA A C 1
ATOM 1020 O O . ALA A 1 135 ? 0.840 -19.537 -41.391 1.00 47.28 135 ALA A O 1
ATOM 1021 N N . GLU A 1 136 ? 2.153 -20.211 -39.714 1.00 51.59 136 GLU A N 1
ATOM 1022 C CA . GLU A 1 136 ? 1.779 -21.623 -39.765 1.00 51.59 136 GLU A CA 1
ATOM 1023 C C . GLU A 1 136 ? 1.663 -22.148 -38.331 1.00 51.59 136 GLU A C 1
ATOM 1025 O O . GLU A 1 136 ? 2.642 -22.554 -37.712 1.00 51.59 136 GLU A O 1
ATOM 1030 N N . THR A 1 137 ? 0.467 -22.080 -37.744 1.00 55.72 137 THR A N 1
ATOM 1031 C CA . THR A 1 137 ? 0.193 -22.756 -36.467 1.00 55.72 137 THR A CA 1
ATOM 1032 C C . THR A 1 137 ? -1.024 -23.654 -36.609 1.00 55.72 137 THR A C 1
ATOM 1034 O O . THR A 1 137 ? -2.018 -23.249 -37.216 1.00 55.72 137 THR A O 1
ATOM 1037 N N . PRO A 1 138 ? -0.976 -24.883 -36.066 1.00 66.75 138 PRO A N 1
ATOM 1038 C CA . PRO A 1 138 ? -2.106 -25.792 -36.137 1.00 66.75 138 PRO A CA 1
ATOM 1039 C C . PRO A 1 138 ? -3.306 -25.173 -35.410 1.00 66.75 138 PRO A C 1
ATOM 1041 O O . PRO A 1 138 ? -3.154 -24.492 -34.394 1.00 66.75 138 PRO A O 1
ATOM 1044 N N . ALA A 1 139 ? -4.521 -25.437 -35.900 1.00 68.50 139 ALA A N 1
ATOM 1045 C CA . ALA A 1 139 ? -5.769 -24.893 -35.344 1.00 68.50 139 ALA A CA 1
ATOM 1046 C C . ALA A 1 139 ? -5.934 -25.138 -33.825 1.00 68.50 139 ALA A C 1
ATOM 1048 O O . ALA A 1 139 ? -6.659 -24.413 -33.143 1.00 68.50 139 ALA A O 1
ATOM 1049 N N . VAL A 1 140 ? -5.234 -26.141 -33.286 1.00 69.56 140 VAL A N 1
ATOM 1050 C CA . VAL A 1 140 ? -5.144 -26.442 -31.852 1.00 69.56 140 VAL A CA 1
ATOM 1051 C C . VAL A 1 140 ? -4.416 -25.331 -31.079 1.00 69.56 140 VAL A C 1
ATOM 1053 O O . VAL A 1 140 ? -4.961 -24.832 -30.099 1.00 69.56 140 VAL A O 1
ATOM 1056 N N . THR A 1 141 ? -3.258 -24.859 -31.553 1.00 68.31 141 THR A N 1
ATOM 1057 C CA . THR A 1 141 ? -2.474 -23.771 -30.929 1.00 68.31 141 THR A CA 1
ATOM 1058 C C . THR A 1 141 ? -3.204 -22.427 -30.993 1.00 68.31 141 THR A C 1
ATOM 1060 O O . THR A 1 141 ? -3.130 -21.611 -30.071 1.00 68.31 141 THR A O 1
ATOM 1063 N N . VAL A 1 142 ? -3.971 -22.209 -32.064 1.00 70.00 142 VAL A N 1
ATOM 1064 C CA . VAL A 1 142 ? -4.853 -21.043 -32.226 1.00 70.00 142 VAL A CA 1
ATOM 1065 C C . VAL A 1 142 ? -5.948 -21.053 -31.153 1.00 70.00 142 VAL A C 1
ATOM 1067 O O . VAL A 1 142 ? -6.146 -20.053 -30.460 1.00 70.00 142 VAL A O 1
ATOM 1070 N N . ARG A 1 143 ? -6.633 -22.190 -30.966 1.00 75.12 143 ARG A N 1
ATOM 1071 C CA . ARG A 1 143 ? -7.667 -22.347 -29.927 1.00 75.12 143 ARG A CA 1
ATOM 1072 C C . ARG A 1 143 ? -7.090 -22.199 -28.520 1.00 75.12 143 ARG A C 1
ATOM 1074 O O . ARG A 1 143 ? -7.686 -21.519 -27.689 1.00 75.12 143 ARG A O 1
ATOM 1081 N N . GLU A 1 144 ? -5.920 -22.771 -28.259 1.00 75.31 144 GLU A N 1
ATOM 1082 C CA . GLU A 1 144 ? -5.218 -22.628 -26.980 1.00 75.31 144 GLU A CA 1
ATOM 1083 C C . GLU A 1 144 ? -4.896 -21.158 -26.670 1.00 75.31 144 GLU A C 1
ATOM 1085 O O . GLU A 1 144 ? -5.274 -20.643 -25.615 1.00 75.31 144 GLU A O 1
ATOM 1090 N N . SER A 1 145 ? -4.308 -20.441 -27.631 1.00 72.94 145 SER A N 1
ATOM 1091 C CA . SER A 1 145 ? -3.988 -19.014 -27.497 1.00 72.94 145 SER A CA 1
ATOM 1092 C C . SER A 1 145 ? -5.235 -18.163 -27.231 1.00 72.94 145 SER A C 1
ATOM 1094 O O . SER A 1 145 ? -5.210 -17.235 -26.419 1.00 72.94 145 SER A O 1
ATOM 1096 N N . GLN A 1 146 ? -6.362 -18.487 -27.873 1.00 77.25 146 GLN A N 1
ATOM 1097 C CA . GLN A 1 146 ? -7.646 -17.829 -27.613 1.00 77.25 146 GLN A CA 1
ATOM 1098 C C . GLN A 1 146 ? -8.151 -18.089 -26.189 1.00 77.25 146 GLN A C 1
ATOM 1100 O O . GLN A 1 146 ? -8.624 -17.161 -25.533 1.00 77.25 146 GLN A O 1
ATOM 1105 N N . HIS A 1 147 ? -8.034 -19.320 -25.685 1.00 78.38 147 HIS A N 1
ATOM 1106 C CA . HIS A 1 147 ? -8.437 -19.657 -24.319 1.00 78.38 147 HIS A CA 1
ATOM 1107 C C . HIS A 1 147 ? -7.588 -18.939 -23.264 1.00 78.38 147 HIS A C 1
ATOM 1109 O O . HIS A 1 147 ? -8.146 -18.441 -22.280 1.00 78.38 147 HIS A O 1
ATOM 1115 N N . ILE A 1 148 ? -6.279 -18.806 -23.489 1.00 80.50 148 ILE A N 1
ATOM 1116 C CA . ILE A 1 148 ? -5.393 -18.044 -22.601 1.00 80.50 148 ILE A CA 1
ATOM 1117 C C . ILE A 1 148 ? -5.801 -16.569 -22.577 1.00 80.50 148 ILE A C 1
ATOM 1119 O O . ILE A 1 148 ? -6.073 -16.016 -21.508 1.00 80.50 148 ILE A O 1
ATOM 1123 N N . ASN A 1 149 ? -5.959 -15.952 -23.748 1.00 81.81 149 ASN A N 1
ATOM 1124 C CA . ASN A 1 149 ? -6.360 -14.549 -23.853 1.00 81.81 149 ASN A CA 1
ATOM 1125 C C . ASN A 1 149 ? -7.758 -14.295 -23.268 1.00 81.81 149 ASN A C 1
ATOM 1127 O O . ASN A 1 149 ? -7.973 -13.278 -22.611 1.00 81.81 149 ASN A O 1
ATOM 1131 N N . LYS A 1 150 ? -8.689 -15.246 -23.411 1.00 85.50 150 LYS A N 1
ATOM 1132 C CA . LYS A 1 150 ? -10.008 -15.192 -22.764 1.00 85.50 150 LYS A CA 1
ATOM 1133 C C . LYS A 1 150 ? -9.892 -15.194 -21.241 1.00 85.50 150 LYS A C 1
ATOM 1135 O O . LYS A 1 150 ? -10.590 -14.437 -20.572 1.00 85.50 150 LYS A O 1
ATOM 1140 N N . SER A 1 151 ? -9.012 -16.028 -20.686 1.00 86.94 151 SER A N 1
ATOM 1141 C CA . SER A 1 151 ? -8.800 -16.087 -19.238 1.00 86.94 151 SER A CA 1
ATOM 1142 C C . SER A 1 151 ? -8.178 -14.798 -18.684 1.00 86.94 151 SER A C 1
ATOM 1144 O O . SER A 1 151 ? -8.623 -14.314 -17.645 1.00 86.94 151 SER A O 1
ATOM 1146 N N . LEU A 1 152 ? -7.233 -14.193 -19.412 1.00 83.12 152 LEU A N 1
ATOM 1147 C CA . LEU A 1 152 ? -6.604 -12.915 -19.060 1.00 83.12 152 LEU A CA 1
ATOM 1148 C C . LEU A 1 152 ? -7.578 -11.733 -19.164 1.00 83.12 152 LEU A C 1
ATOM 1150 O O . LEU A 1 152 ? -7.599 -10.872 -18.284 1.00 83.12 152 LEU A O 1
ATOM 1154 N N . ALA A 1 153 ? -8.415 -11.710 -20.204 1.00 84.00 153 ALA A N 1
ATOM 1155 C CA . ALA A 1 153 ? -9.463 -10.705 -20.364 1.00 84.00 153 ALA A CA 1
ATOM 1156 C C . ALA A 1 153 ? -10.485 -10.776 -19.218 1.00 84.00 153 ALA A C 1
ATOM 1158 O O . ALA A 1 153 ? -10.767 -9.756 -18.596 1.00 84.00 153 ALA A O 1
ATOM 1159 N N . ALA A 1 154 ? -10.932 -11.986 -18.855 1.00 88.50 154 ALA A N 1
ATOM 1160 C CA . ALA A 1 154 ? -11.854 -12.190 -17.737 1.00 88.50 154 ALA A CA 1
ATOM 1161 C C . ALA A 1 154 ? -11.280 -11.703 -16.392 1.00 88.50 154 ALA A C 1
ATOM 1163 O O . ALA A 1 154 ? -12.022 -11.157 -15.578 1.00 88.50 154 ALA A O 1
ATOM 1164 N N . ILE A 1 155 ? -9.968 -11.854 -16.154 1.00 86.12 155 ILE A N 1
ATOM 1165 C CA . ILE A 1 155 ? -9.309 -11.261 -14.976 1.00 86.12 155 ILE A CA 1
ATOM 1166 C C . ILE A 1 155 ? -9.400 -9.731 -15.030 1.00 86.12 155 ILE A C 1
ATOM 1168 O O . ILE A 1 155 ? -9.703 -9.100 -14.019 1.00 86.12 155 ILE A O 1
ATOM 1172 N N . GLY A 1 156 ? -9.170 -9.132 -16.200 1.00 85.31 156 GLY A N 1
ATOM 1173 C CA . GLY A 1 156 ? -9.329 -7.692 -16.407 1.00 85.31 156 GLY A CA 1
ATOM 1174 C C . GLY A 1 156 ? -10.736 -7.192 -16.068 1.00 85.31 156 GLY A C 1
ATOM 1175 O O . GLY A 1 156 ? -10.861 -6.184 -15.374 1.00 85.31 156 GLY A O 1
ATOM 1176 N N . ASP A 1 157 ? -11.769 -7.920 -16.493 1.00 87.31 157 ASP A N 1
ATOM 1177 C CA . ASP A 1 157 ? -13.174 -7.579 -16.230 1.00 87.31 157 ASP A CA 1
ATOM 1178 C C . ASP A 1 157 ? -13.522 -7.696 -14.739 1.00 87.31 157 ASP A C 1
ATOM 1180 O O . ASP A 1 157 ? -14.145 -6.805 -14.164 1.00 87.31 157 ASP A O 1
ATOM 1184 N N . VAL A 1 158 ? -13.060 -8.764 -14.081 1.00 86.31 158 VAL A N 1
ATOM 1185 C CA . VAL A 1 158 ? -13.225 -8.967 -12.632 1.00 86.31 158 VAL A CA 1
ATOM 1186 C C . VAL A 1 158 ? -12.570 -7.838 -11.836 1.00 86.31 158 VAL A C 1
ATOM 1188 O O . VAL A 1 158 ? -13.174 -7.311 -10.903 1.00 86.31 158 VAL A O 1
ATOM 1191 N N . LEU A 1 159 ? -11.353 -7.434 -12.207 1.00 82.69 159 LEU A N 1
ATOM 1192 C CA . LEU A 1 159 ? -10.640 -6.337 -11.549 1.00 82.69 159 LEU A CA 1
ATOM 1193 C C . LEU A 1 159 ? -11.321 -4.984 -11.781 1.00 82.69 159 LEU A C 1
ATOM 1195 O O . LEU A 1 159 ? -11.383 -4.172 -10.860 1.00 82.69 159 LEU A O 1
ATOM 1199 N N . ALA A 1 160 ? -11.858 -4.744 -12.979 1.00 83.88 160 ALA A N 1
ATOM 1200 C CA . ALA A 1 160 ? -12.626 -3.539 -13.277 1.00 83.88 160 ALA A CA 1
ATOM 1201 C C . ALA A 1 160 ? -13.922 -3.469 -12.448 1.00 83.88 160 ALA A C 1
ATOM 1203 O O . ALA A 1 160 ? -14.215 -2.428 -11.863 1.00 83.88 160 ALA A O 1
ATOM 1204 N N . ALA A 1 161 ? -14.646 -4.583 -12.318 1.00 85.62 161 ALA A N 1
ATOM 1205 C CA . ALA A 1 161 ? -15.838 -4.669 -11.473 1.00 85.62 161 ALA A CA 1
ATOM 1206 C C . ALA A 1 161 ? -15.508 -4.477 -9.978 1.00 85.62 161 ALA A C 1
ATOM 1208 O O . ALA A 1 161 ? -16.243 -3.797 -9.259 1.00 85.62 161 ALA A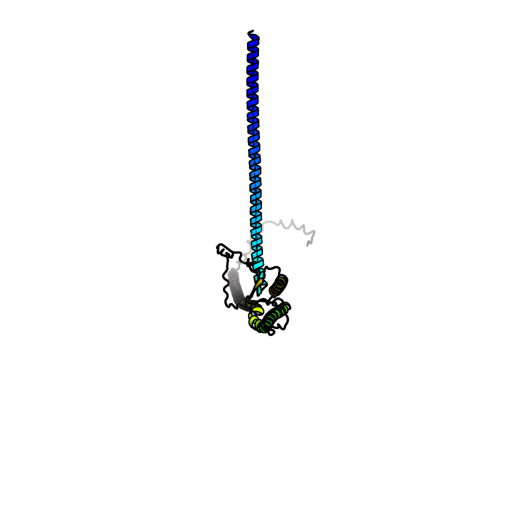 O 1
ATOM 1209 N N . LEU A 1 162 ? -14.370 -5.014 -9.512 1.00 80.38 162 LEU A N 1
ATOM 1210 C CA . LEU A 1 162 ? -13.853 -4.791 -8.154 1.00 80.38 162 LEU A CA 1
ATOM 1211 C C . LEU A 1 162 ? -13.527 -3.312 -7.900 1.00 80.38 162 LEU A C 1
ATOM 1213 O O . LEU A 1 162 ? -13.895 -2.769 -6.859 1.00 80.38 162 LEU A O 1
ATOM 1217 N N . LEU A 1 163 ? -12.882 -2.649 -8.864 1.00 76.69 163 LEU A N 1
ATOM 1218 C CA . LEU A 1 163 ? -12.581 -1.215 -8.833 1.00 76.69 163 LEU A CA 1
ATOM 1219 C C . LEU A 1 163 ? -13.844 -0.352 -8.767 1.00 76.69 163 LEU A C 1
ATOM 1221 O O . LEU A 1 163 ? -13.920 0.576 -7.962 1.00 76.69 163 LEU A O 1
ATOM 1225 N N . ALA A 1 164 ? -14.835 -0.679 -9.595 1.00 82.31 164 ALA A N 1
ATOM 1226 C CA . ALA A 1 164 ? -16.125 0.001 -9.644 1.00 82.31 164 ALA A CA 1
ATOM 1227 C C . ALA A 1 164 ? -17.033 -0.332 -8.444 1.00 82.31 164 ALA A C 1
ATOM 1229 O O . ALA A 1 164 ? -18.080 0.292 -8.280 1.00 82.31 164 ALA A O 1
ATOM 1230 N N . LYS A 1 165 ? -16.625 -1.278 -7.583 1.00 79.31 165 LYS A N 1
ATOM 1231 C CA . LYS A 1 165 ? -17.402 -1.789 -6.441 1.00 79.31 165 LYS A CA 1
ATOM 1232 C C . LYS A 1 165 ? -18.798 -2.255 -6.857 1.00 79.31 165 LYS A C 1
ATOM 1234 O O . LYS A 1 165 ? -19.783 -2.004 -6.160 1.00 79.31 165 LYS A O 1
ATOM 1239 N N . GLU A 1 166 ? -18.883 -2.936 -7.997 1.00 83.25 166 GLU A N 1
ATOM 1240 C CA . GLU A 1 166 ? -20.143 -3.496 -8.471 1.00 83.25 166 GLU A CA 1
ATOM 1241 C C . GLU A 1 166 ? -20.666 -4.573 -7.514 1.00 83.25 166 GLU A C 1
ATOM 1243 O O . GLU A 1 166 ? -19.909 -5.330 -6.904 1.00 83.25 166 GLU A O 1
ATOM 1248 N N . LYS A 1 167 ? -21.995 -4.670 -7.400 1.00 82.88 167 LYS A N 1
ATOM 1249 C CA . LYS A 1 167 ? -22.651 -5.662 -6.534 1.00 82.88 167 LYS A CA 1
ATOM 1250 C C . LYS A 1 167 ? -22.367 -7.102 -6.979 1.00 82.88 167 LYS A C 1
ATOM 1252 O O . LYS A 1 167 ? -22.337 -8.003 -6.144 1.00 82.88 167 LYS A O 1
ATOM 1257 N N . HIS A 1 168 ? -22.200 -7.325 -8.281 1.00 87.94 168 HIS A N 1
ATOM 1258 C CA . HIS A 1 168 ? -21.940 -8.637 -8.860 1.00 87.94 168 HIS A CA 1
ATOM 1259 C C . HIS A 1 168 ? -20.603 -8.623 -9.601 1.00 87.94 168 HIS A C 1
ATOM 1261 O O . HIS A 1 168 ? -20.453 -7.921 -10.593 1.00 87.94 168 HIS A O 1
ATOM 1267 N N . ILE A 1 169 ? -19.651 -9.438 -9.144 1.00 87.06 169 ILE A N 1
ATOM 1268 C CA . ILE A 1 169 ? -18.327 -9.560 -9.762 1.00 87.06 169 ILE A CA 1
ATOM 1269 C C . ILE A 1 169 ? -18.288 -10.856 -10.591 1.00 87.06 169 ILE A C 1
ATOM 1271 O O . ILE A 1 169 ? -18.575 -11.929 -10.049 1.00 87.06 169 ILE A O 1
ATOM 1275 N N . PRO A 1 170 ? -17.919 -10.811 -11.884 1.00 89.62 170 PRO A N 1
ATOM 1276 C CA . PRO A 1 170 ? -18.067 -11.938 -12.804 1.00 89.62 170 PRO A CA 1
ATOM 1277 C C . PRO A 1 170 ? -16.945 -12.993 -12.695 1.00 89.62 170 PRO A C 1
ATOM 1279 O O . PRO A 1 170 ? -16.324 -13.376 -13.686 1.00 89.62 170 PRO A O 1
ATOM 1282 N N . PHE A 1 171 ? -16.702 -13.543 -11.500 1.00 89.00 171 PHE A N 1
ATOM 1283 C CA . PHE A 1 171 ? -15.682 -14.587 -11.283 1.00 89.00 171 PHE A CA 1
ATOM 1284 C C . PHE A 1 171 ? -15.928 -15.880 -12.083 1.00 89.00 171 PHE A C 1
ATOM 1286 O O . PHE A 1 171 ? -15.004 -16.665 -12.285 1.00 89.00 171 PHE A O 1
ATOM 1293 N N . ARG A 1 172 ? -17.154 -16.098 -12.578 1.00 90.06 172 ARG A N 1
ATOM 1294 C CA . ARG A 1 172 ? -17.548 -17.292 -13.344 1.00 90.06 172 ARG A CA 1
ATOM 1295 C C . ARG A 1 172 ? -17.232 -17.231 -14.843 1.00 90.06 172 ARG A C 1
ATOM 1297 O O . ARG A 1 172 ? -17.394 -18.243 -15.520 1.00 90.06 172 ARG A O 1
ATOM 1304 N N . ASN A 1 173 ? -16.756 -16.098 -15.365 1.00 88.00 173 ASN A N 1
ATOM 1305 C CA . ASN A 1 173 ? -16.446 -15.952 -16.795 1.00 88.00 173 ASN A CA 1
ATOM 1306 C C . ASN A 1 173 ? -15.270 -16.839 -17.254 1.00 88.00 173 ASN A C 1
ATOM 1308 O O . ASN A 1 173 ? -15.165 -17.176 -18.436 1.00 88.00 173 ASN A O 1
ATOM 1312 N N . SER A 1 174 ? -14.400 -17.248 -16.325 1.00 90.44 174 SER A N 1
ATOM 1313 C CA . SER A 1 174 ? -13.307 -18.192 -16.551 1.00 90.44 174 SER A CA 1
ATOM 1314 C C . SER A 1 174 ? -13.130 -19.128 -15.351 1.00 90.44 174 SER A C 1
ATOM 1316 O O . SER A 1 174 ? -13.364 -18.751 -14.203 1.00 90.44 174 SER A O 1
ATOM 1318 N N . LYS A 1 175 ? -12.654 -20.356 -15.593 1.00 87.25 175 LYS A N 1
ATOM 1319 C CA . LYS A 1 175 ? -12.260 -21.269 -14.504 1.00 87.25 175 LYS A CA 1
ATOM 1320 C C . LYS A 1 175 ? -11.115 -20.682 -13.670 1.00 87.25 175 LYS A C 1
ATOM 1322 O O . LYS A 1 175 ? -11.094 -20.858 -12.459 1.00 87.25 175 LYS A O 1
ATOM 1327 N N . LEU A 1 176 ? -10.206 -19.940 -14.310 1.00 85.62 176 LEU A N 1
ATOM 1328 C CA . LEU A 1 176 ? -9.077 -19.296 -13.639 1.00 85.62 176 LEU A CA 1
ATOM 1329 C C . LEU A 1 176 ? -9.543 -18.212 -12.659 1.00 85.62 176 LEU A C 1
ATOM 1331 O O . LEU A 1 176 ? -9.083 -18.179 -11.525 1.00 85.62 176 LEU A O 1
ATOM 1335 N N . THR A 1 177 ? -10.493 -17.363 -13.060 1.00 87.88 177 THR A N 1
ATOM 1336 C CA . THR A 1 177 ? -11.048 -16.321 -12.180 1.00 87.88 177 THR A CA 1
ATOM 1337 C C . THR A 1 177 ? -11.842 -16.910 -11.021 1.00 87.88 177 THR A C 1
ATOM 1339 O O . THR A 1 177 ? -11.856 -16.318 -9.950 1.00 87.88 177 THR A O 1
ATOM 1342 N N . HIS A 1 178 ? -12.455 -18.081 -11.206 1.00 87.12 178 HIS A N 1
ATOM 1343 C CA . HIS A 1 178 ? -13.159 -18.787 -10.137 1.00 87.12 178 HIS A CA 1
ATOM 1344 C C . HIS A 1 178 ? -12.186 -19.346 -9.091 1.00 87.12 178 HIS A C 1
ATOM 1346 O O . HIS A 1 178 ? -12.411 -19.173 -7.901 1.00 87.12 178 HIS A O 1
ATOM 1352 N N . LEU A 1 179 ? -11.067 -19.942 -9.521 1.00 85.25 179 LEU A N 1
ATOM 1353 C CA . LEU A 1 179 ? -10.008 -20.388 -8.605 1.00 85.25 179 LEU A CA 1
ATOM 1354 C C . LEU A 1 179 ? -9.334 -19.211 -7.891 1.00 85.25 179 LEU A C 1
ATOM 1356 O O . LEU A 1 179 ? -9.038 -19.283 -6.704 1.00 85.25 179 LEU A O 1
ATOM 1360 N N . LEU A 1 180 ? -9.125 -18.106 -8.607 1.00 81.19 180 LEU A N 1
ATOM 1361 C CA . LEU A 1 180 ? -8.533 -16.886 -8.061 1.00 81.19 180 LEU A CA 1
ATOM 1362 C C . LEU A 1 180 ? -9.527 -16.027 -7.269 1.00 81.19 180 LEU A C 1
ATOM 1364 O O . LEU A 1 180 ? -9.143 -14.960 -6.795 1.00 81.19 180 LEU A O 1
ATOM 1368 N N . GLN A 1 181 ? -10.782 -16.452 -7.104 1.00 82.94 181 GLN A N 1
ATOM 1369 C CA . GLN A 1 181 ? -11.797 -15.679 -6.388 1.00 82.94 181 GLN A CA 1
ATOM 1370 C C . GLN A 1 181 ? -11.359 -15.374 -4.949 1.00 82.94 181 GLN A C 1
ATOM 1372 O O . GLN A 1 181 ? -11.473 -14.233 -4.500 1.00 82.94 181 GLN A O 1
ATOM 1377 N N . ASP A 1 182 ? -10.764 -16.353 -4.267 1.00 77.06 182 ASP A N 1
ATOM 1378 C CA . ASP A 1 182 ? -10.266 -16.194 -2.897 1.00 77.06 182 ASP A CA 1
ATOM 1379 C C . ASP A 1 182 ? -8.965 -15.379 -2.828 1.00 77.06 182 ASP A C 1
ATOM 1381 O O . ASP A 1 182 ? -8.667 -14.761 -1.806 1.00 77.06 182 ASP A O 1
ATOM 1385 N N . SER A 1 183 ? -8.188 -15.331 -3.913 1.00 77.50 183 SER A N 1
ATOM 1386 C CA . SER A 1 183 ? -6.953 -14.537 -4.003 1.00 77.50 183 SER A CA 1
ATOM 1387 C C . SER A 1 183 ? -7.206 -13.078 -4.412 1.00 77.50 183 SER A C 1
ATOM 1389 O O . SER A 1 183 ? -6.488 -12.182 -3.973 1.00 77.50 183 SER A O 1
ATOM 1391 N N . LEU A 1 184 ? -8.209 -12.823 -5.257 1.00 76.62 184 LEU A N 1
ATOM 1392 C CA . LEU A 1 184 ? -8.533 -11.498 -5.805 1.00 76.62 184 LEU A CA 1
ATOM 1393 C C . LEU A 1 184 ? -9.652 -10.792 -5.027 1.00 76.62 184 LEU A C 1
ATOM 1395 O O . LEU A 1 184 ? -9.632 -9.572 -4.896 1.00 76.62 184 LEU A O 1
ATOM 1399 N N . GLY A 1 185 ? -10.632 -11.535 -4.513 1.00 68.44 185 GLY A N 1
ATOM 1400 C CA . GLY A 1 185 ? -11.752 -11.007 -3.725 1.00 68.44 185 GLY A CA 1
ATOM 1401 C C . GLY A 1 185 ? -11.639 -11.266 -2.219 1.00 68.44 185 GLY A C 1
ATOM 1402 O O . GLY A 1 185 ? -12.393 -10.682 -1.440 1.00 68.44 185 GLY A O 1
ATOM 1403 N N . GLY A 1 186 ? -10.719 -12.136 -1.795 1.00 62.75 186 GLY A N 1
ATOM 1404 C CA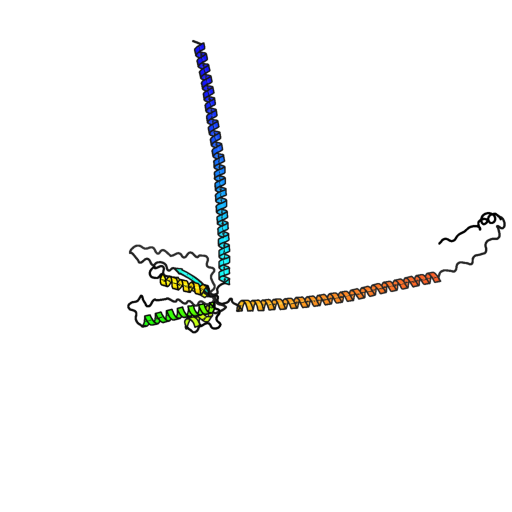 . GLY A 1 186 ? -10.567 -12.528 -0.399 1.00 62.75 186 GLY A CA 1
ATOM 1405 C C . GLY A 1 186 ? -9.916 -11.456 0.474 1.00 62.75 186 GLY A C 1
ATOM 1406 O O . GLY A 1 186 ? -8.927 -10.822 0.124 1.00 62.75 186 GLY A O 1
ATOM 1407 N N . SER A 1 187 ? -10.464 -11.308 1.676 1.00 56.84 187 SER A N 1
ATOM 1408 C CA . SER A 1 187 ? -10.047 -10.357 2.714 1.00 56.84 187 SER A CA 1
ATOM 1409 C C . SER A 1 187 ? -8.730 -10.733 3.421 1.00 56.84 187 SER A C 1
ATOM 1411 O O . SER A 1 187 ? -8.211 -9.931 4.191 1.00 56.84 187 SER A O 1
ATOM 1413 N N . ALA A 1 188 ? -8.219 -11.955 3.228 1.00 55.09 188 ALA A N 1
ATOM 1414 C CA . ALA A 1 188 ? -7.144 -12.529 4.048 1.00 55.09 188 ALA A CA 1
ATOM 1415 C C . ALA A 1 188 ? -5.807 -12.732 3.309 1.00 55.09 188 ALA A C 1
ATOM 1417 O O . ALA A 1 188 ? -4.763 -12.789 3.955 1.00 55.09 188 ALA A O 1
ATOM 1418 N N . ASN A 1 189 ? -5.810 -12.804 1.975 1.00 62.91 189 ASN A N 1
ATOM 1419 C CA . ASN A 1 189 ? -4.647 -13.254 1.207 1.00 62.91 189 ASN A CA 1
ATOM 1420 C C . ASN A 1 189 ? -3.956 -12.086 0.506 1.00 62.91 189 ASN A C 1
ATOM 1422 O O . ASN A 1 189 ? -4.600 -11.329 -0.206 1.00 62.91 189 ASN A O 1
ATOM 1426 N N . ARG A 1 190 ? -2.635 -11.951 0.674 1.00 69.88 190 ARG A N 1
ATOM 1427 C CA . ARG A 1 190 ? -1.828 -10.995 -0.100 1.00 69.88 190 ARG A CA 1
ATOM 1428 C C . ARG A 1 190 ? -1.447 -11.628 -1.435 1.00 69.88 190 ARG A C 1
ATOM 1430 O O . ARG A 1 190 ? -0.765 -12.648 -1.451 1.00 69.88 190 ARG A O 1
ATOM 1437 N N . THR A 1 191 ? -1.840 -11.001 -2.535 1.00 74.12 191 THR A N 1
ATOM 1438 C CA . THR A 1 191 ? -1.588 -11.492 -3.895 1.00 74.12 191 THR A CA 1
ATOM 1439 C C . THR A 1 191 ? -0.452 -10.698 -4.532 1.00 74.12 191 THR A C 1
ATOM 1441 O O . THR A 1 191 ? -0.401 -9.474 -4.422 1.00 74.12 191 THR A O 1
ATOM 1444 N N . LEU A 1 192 ? 0.479 -11.380 -5.200 1.00 77.69 192 LEU A N 1
ATOM 1445 C CA . LEU A 1 192 ? 1.570 -10.752 -5.943 1.00 77.69 192 LEU A CA 1
ATOM 1446 C C . LEU A 1 192 ? 1.423 -11.063 -7.435 1.00 77.69 192 LEU A C 1
ATOM 1448 O O . LEU A 1 192 ? 1.394 -12.225 -7.823 1.00 77.69 192 LEU A O 1
ATOM 1452 N N . LEU A 1 193 ? 1.373 -10.023 -8.264 1.00 81.25 193 LEU A N 1
ATOM 1453 C CA . LEU A 1 193 ? 1.420 -10.117 -9.717 1.00 81.25 193 LEU A CA 1
ATOM 1454 C C . LEU A 1 193 ? 2.825 -9.750 -10.205 1.00 81.25 193 LEU A C 1
ATOM 1456 O O . LEU A 1 193 ? 3.279 -8.622 -10.016 1.00 81.25 193 LEU A O 1
ATOM 1460 N N . LEU A 1 194 ? 3.491 -10.695 -10.864 1.00 82.75 194 LEU A N 1
ATOM 1461 C CA . LEU A 1 194 ? 4.779 -10.490 -11.525 1.00 82.75 194 LEU A CA 1
ATOM 1462 C C . LEU A 1 194 ? 4.560 -10.336 -13.032 1.00 82.75 194 LEU A C 1
ATOM 1464 O O . LEU A 1 194 ? 4.007 -11.223 -13.676 1.00 82.75 194 LEU A O 1
ATOM 1468 N N . VAL A 1 195 ? 4.996 -9.212 -13.599 1.00 84.62 195 VAL A N 1
ATOM 1469 C CA . VAL A 1 195 ? 4.834 -8.900 -15.026 1.00 84.62 195 VAL A CA 1
ATOM 1470 C C . VAL A 1 195 ? 6.200 -8.914 -15.699 1.00 84.62 195 VAL A C 1
ATOM 1472 O O . VAL A 1 195 ? 7.047 -8.072 -15.406 1.00 84.62 195 VAL A O 1
ATOM 1475 N N . HIS A 1 196 ? 6.420 -9.870 -16.602 1.00 83.38 196 HIS A N 1
ATOM 1476 C CA . HIS A 1 196 ? 7.681 -10.040 -17.329 1.00 83.38 196 HIS A CA 1
ATOM 1477 C C . HIS A 1 196 ? 7.582 -9.485 -18.752 1.00 83.38 196 HIS A C 1
ATOM 1479 O O . HIS A 1 196 ? 7.048 -10.137 -19.651 1.00 83.38 196 HIS A O 1
ATOM 1485 N N . VAL A 1 197 ? 8.150 -8.303 -18.979 1.00 85.06 197 VAL A N 1
ATOM 1486 C CA . VAL A 1 197 ? 8.099 -7.631 -20.288 1.00 85.06 197 VAL A CA 1
ATOM 1487 C C . VAL A 1 197 ? 9.348 -7.907 -21.127 1.00 85.06 197 VAL A C 1
ATOM 1489 O O . VAL A 1 197 ? 10.449 -8.045 -20.592 1.00 85.06 197 VAL A O 1
ATOM 1492 N N . SER A 1 198 ? 9.167 -8.011 -22.445 1.00 82.31 198 SER A N 1
ATOM 1493 C CA . SER A 1 198 ? 10.259 -8.124 -23.420 1.00 82.31 198 SER A CA 1
ATOM 1494 C C . SER A 1 198 ? 10.871 -6.736 -23.672 1.00 82.31 198 SER A C 1
ATOM 1496 O O . SER A 1 198 ? 10.109 -5.780 -23.847 1.00 82.31 198 SER A O 1
ATOM 1498 N N . PRO A 1 199 ? 12.209 -6.592 -23.695 1.00 80.19 199 PRO A N 1
ATOM 1499 C CA . PRO A 1 199 ? 12.871 -5.326 -24.014 1.00 80.19 199 PRO A CA 1
ATOM 1500 C C . PRO A 1 199 ? 12.941 -5.031 -25.526 1.00 80.19 199 PRO A C 1
ATOM 1502 O O . PRO A 1 199 ? 13.413 -3.968 -25.921 1.00 80.19 199 PRO A O 1
ATOM 1505 N N . THR A 1 200 ? 12.514 -5.961 -26.383 1.00 81.06 200 THR A N 1
ATOM 1506 C CA . THR A 1 200 ? 12.665 -5.857 -27.840 1.00 81.06 200 THR A CA 1
ATOM 1507 C C . THR A 1 200 ? 11.716 -4.820 -28.452 1.00 81.06 200 THR A C 1
ATOM 1509 O O . THR A 1 200 ? 10.525 -4.785 -28.136 1.00 81.06 200 THR A O 1
ATOM 1512 N N . SER A 1 201 ? 12.208 -4.020 -29.408 1.00 80.44 201 SER A N 1
ATOM 1513 C CA . SER A 1 201 ? 11.414 -2.990 -30.106 1.00 80.44 201 SER A CA 1
ATOM 1514 C C . SER A 1 201 ? 10.192 -3.559 -30.848 1.00 80.44 201 SER A C 1
ATOM 1516 O O . SER A 1 201 ? 9.145 -2.915 -30.915 1.00 80.44 201 SER A O 1
ATOM 1518 N N . ALA A 1 202 ? 10.285 -4.799 -31.335 1.00 80.44 202 ALA A N 1
ATOM 1519 C CA . ALA A 1 202 ? 9.206 -5.514 -32.020 1.00 80.44 202 ALA A CA 1
ATOM 1520 C C . ALA A 1 202 ? 7.985 -5.835 -31.130 1.00 80.44 202 ALA A C 1
ATOM 1522 O O . ALA A 1 202 ? 6.914 -6.153 -31.662 1.00 80.44 202 ALA A O 1
ATOM 1523 N N . ASP A 1 203 ? 8.137 -5.748 -29.803 1.00 79.56 203 ASP A N 1
ATOM 1524 C CA . ASP A 1 203 ? 7.119 -6.125 -28.815 1.00 79.56 203 ASP A CA 1
ATOM 1525 C C . ASP A 1 203 ? 6.587 -4.916 -28.023 1.00 79.56 203 ASP A C 1
ATOM 1527 O O . ASP A 1 203 ? 5.759 -5.073 -27.128 1.00 79.56 203 ASP A O 1
ATOM 1531 N N . VAL A 1 204 ? 6.991 -3.685 -28.372 1.00 82.75 204 VAL A N 1
ATOM 1532 C CA . VAL A 1 204 ? 6.613 -2.449 -27.650 1.00 82.75 204 VAL A CA 1
ATOM 1533 C C . VAL A 1 204 ? 5.099 -2.317 -27.476 1.00 82.75 204 VAL A C 1
ATOM 1535 O O . VAL A 1 204 ? 4.622 -2.003 -26.386 1.00 82.75 204 VAL A O 1
ATOM 1538 N N . SER A 1 205 ? 4.326 -2.609 -28.525 1.00 79.88 205 SER A N 1
ATOM 1539 C CA . SER A 1 205 ? 2.858 -2.542 -28.463 1.00 79.88 205 SER A CA 1
ATOM 1540 C C . SER A 1 205 ? 2.254 -3.504 -27.429 1.00 79.88 205 SER A C 1
ATOM 1542 O O . SER A 1 205 ? 1.264 -3.180 -26.776 1.00 79.88 205 SER A O 1
ATOM 1544 N N . GLU A 1 206 ? 2.862 -4.672 -27.234 1.00 79.50 206 GLU A N 1
ATOM 1545 C CA . GLU A 1 206 ? 2.419 -5.679 -26.270 1.00 79.50 206 GLU A CA 1
ATOM 1546 C C . GLU A 1 206 ? 2.890 -5.356 -24.851 1.00 79.50 206 GLU A C 1
ATOM 1548 O O . GLU A 1 206 ? 2.121 -5.483 -23.893 1.00 79.50 206 GLU A O 1
ATOM 1553 N N . THR A 1 207 ? 4.113 -4.843 -24.724 1.00 84.12 207 THR A N 1
ATOM 1554 C CA . THR A 1 207 ? 4.648 -4.310 -23.470 1.00 84.12 207 THR A CA 1
ATOM 1555 C C . THR A 1 207 ? 3.751 -3.195 -22.932 1.00 84.12 207 THR A C 1
ATOM 1557 O O . THR A 1 207 ? 3.387 -3.222 -21.757 1.00 84.12 207 THR A O 1
ATOM 1560 N N . ILE A 1 208 ? 3.289 -2.270 -23.783 1.00 85.25 208 ILE A N 1
ATOM 1561 C CA . ILE A 1 208 ? 2.343 -1.215 -23.385 1.00 85.25 208 ILE A CA 1
ATOM 1562 C C . ILE A 1 208 ? 1.026 -1.813 -22.873 1.00 85.25 208 ILE A C 1
ATOM 1564 O O . ILE A 1 208 ? 0.523 -1.383 -21.836 1.00 85.25 208 ILE A O 1
ATOM 1568 N N . ASN A 1 209 ? 0.463 -2.810 -23.559 1.00 83.25 209 ASN A N 1
ATOM 1569 C CA . ASN A 1 209 ? -0.789 -3.442 -23.132 1.00 83.25 209 ASN A CA 1
ATOM 1570 C C . ASN A 1 209 ? -0.638 -4.178 -21.792 1.00 83.25 209 ASN A C 1
ATOM 1572 O O . ASN A 1 209 ? -1.503 -4.058 -20.922 1.00 83.25 209 ASN A O 1
ATOM 1576 N N . SER A 1 210 ? 0.487 -4.867 -21.595 1.00 85.00 210 SER A N 1
ATOM 1577 C CA . SER A 1 210 ? 0.822 -5.563 -20.348 1.00 85.00 210 SER A CA 1
ATOM 1578 C C . SER A 1 210 ? 1.003 -4.585 -19.186 1.00 85.00 210 SER A C 1
ATOM 1580 O O . SER A 1 210 ? 0.475 -4.810 -18.100 1.00 85.00 210 SER A O 1
ATOM 1582 N N . LEU A 1 211 ? 1.673 -3.452 -19.418 1.00 84.94 211 LEU A N 1
ATOM 1583 C CA . LEU A 1 211 ? 1.845 -2.397 -18.417 1.00 84.94 211 LEU A CA 1
ATOM 1584 C C . LEU A 1 211 ? 0.530 -1.676 -18.094 1.00 84.94 211 LEU A C 1
ATOM 1586 O O . LEU A 1 211 ? 0.262 -1.383 -16.931 1.00 84.94 211 LEU A O 1
ATOM 1590 N N . LYS A 1 212 ? -0.337 -1.441 -19.086 1.00 84.75 212 LYS A N 1
ATOM 1591 C CA . LYS A 1 212 ? -1.693 -0.913 -18.856 1.00 84.75 212 LYS A CA 1
ATOM 1592 C C . LYS A 1 212 ? -2.531 -1.876 -18.018 1.00 84.75 212 LYS A C 1
ATOM 1594 O O . LYS A 1 212 ? -3.262 -1.443 -17.131 1.00 84.75 212 LYS A O 1
ATOM 1599 N N . PHE A 1 213 ? -2.430 -3.180 -18.274 1.00 82.69 213 PHE A N 1
ATOM 1600 C CA . PHE A 1 213 ? -3.070 -4.196 -17.441 1.00 82.69 213 PHE A CA 1
ATOM 1601 C C . PHE A 1 213 ? -2.524 -4.168 -16.007 1.00 82.69 213 PHE A C 1
ATOM 1603 O O . PHE A 1 213 ? -3.306 -4.037 -15.071 1.00 82.69 213 PHE A O 1
ATOM 1610 N N . ALA A 1 214 ? -1.199 -4.180 -15.846 1.00 83.94 214 ALA A N 1
ATOM 1611 C CA . ALA A 1 214 ? -0.509 -4.087 -14.561 1.00 83.94 214 ALA A CA 1
ATOM 1612 C C . ALA A 1 214 ? -0.939 -2.851 -13.752 1.00 83.94 214 ALA A C 1
ATOM 1614 O O . ALA A 1 214 ? -1.242 -2.949 -12.565 1.00 83.94 214 ALA A O 1
ATOM 1615 N N . SER A 1 215 ? -1.034 -1.697 -14.416 1.00 81.62 215 SER A N 1
ATOM 1616 C CA . SER A 1 215 ? -1.503 -0.448 -13.819 1.00 81.62 215 SER A CA 1
ATOM 1617 C C . SER A 1 215 ? -2.944 -0.571 -13.319 1.00 81.62 215 SER A C 1
ATOM 1619 O O . SER A 1 215 ? -3.205 -0.269 -12.158 1.00 81.62 215 SER A O 1
ATOM 1621 N N . ARG A 1 216 ? -3.866 -1.108 -14.132 1.00 78.31 216 ARG A N 1
ATOM 1622 C CA . ARG A 1 216 ? -5.259 -1.351 -13.709 1.00 78.31 216 ARG A CA 1
ATOM 1623 C C . ARG A 1 216 ? -5.346 -2.288 -12.502 1.00 78.31 216 ARG A C 1
ATOM 1625 O O . ARG A 1 216 ? -6.098 -2.004 -11.577 1.00 78.31 216 ARG A O 1
ATOM 1632 N N . VAL A 1 217 ? -4.550 -3.360 -12.481 1.00 78.62 217 VAL A N 1
ATOM 1633 C CA . VAL A 1 217 ? -4.492 -4.303 -11.349 1.00 78.62 217 VAL A CA 1
ATOM 1634 C C . VAL A 1 217 ? -3.971 -3.616 -10.086 1.00 78.62 217 VAL A C 1
ATOM 1636 O O . VAL A 1 217 ? -4.495 -3.852 -9.004 1.00 78.62 217 VAL A O 1
ATOM 1639 N N . SER A 1 218 ? -2.976 -2.735 -10.212 1.00 74.75 218 SER A N 1
ATOM 1640 C CA . SER A 1 218 ? -2.401 -2.011 -9.072 1.00 74.75 218 SER A CA 1
ATOM 1641 C C . SER A 1 218 ? -3.400 -1.081 -8.386 1.00 74.75 218 SER A C 1
ATOM 1643 O O . SER A 1 218 ? -3.254 -0.816 -7.195 1.00 74.75 218 SER A O 1
ATOM 1645 N N . TYR A 1 219 ? -4.386 -0.561 -9.118 1.00 70.44 219 TYR A N 1
ATOM 1646 C CA . TYR A 1 219 ? -5.437 0.267 -8.533 1.00 70.44 219 TYR A CA 1
ATOM 1647 C C . TYR A 1 219 ? -6.568 -0.557 -7.921 1.00 70.44 219 TYR A C 1
ATOM 1649 O O . TYR A 1 219 ? -7.357 0.004 -7.161 1.00 70.44 219 TYR A O 1
ATOM 1657 N N . ALA A 1 220 ? -6.669 -1.853 -8.244 1.00 68.00 220 ALA A N 1
ATOM 1658 C CA . ALA A 1 220 ? -7.725 -2.728 -7.757 1.00 68.00 220 ALA A CA 1
ATOM 1659 C C . ALA A 1 220 ? -7.590 -2.932 -6.245 1.00 68.00 220 ALA A C 1
ATOM 1661 O O . ALA A 1 220 ? -6.917 -3.835 -5.749 1.00 68.00 220 ALA A O 1
ATOM 1662 N N . GLN A 1 221 ? -8.245 -2.047 -5.499 1.00 58.88 221 GLN A N 1
ATOM 1663 C CA . GLN A 1 221 ? -8.397 -2.158 -4.062 1.00 58.88 221 GLN A CA 1
ATOM 1664 C C . GLN A 1 221 ? -9.427 -3.248 -3.785 1.00 58.88 221 GLN A C 1
ATOM 1666 O O . GLN A 1 221 ? -10.623 -2.975 -3.671 1.00 58.88 221 GLN A O 1
ATOM 1671 N N . THR A 1 222 ? -8.972 -4.492 -3.640 1.00 57.19 222 THR A N 1
ATOM 1672 C CA . THR A 1 222 ? -9.732 -5.469 -2.857 1.00 57.19 222 THR A CA 1
ATOM 1673 C C . THR A 1 222 ? -9.929 -4.829 -1.495 1.00 57.19 222 THR A C 1
ATOM 1675 O O . THR A 1 222 ? -8.950 -4.454 -0.846 1.00 57.19 222 THR A O 1
ATOM 1678 N N . GLY A 1 223 ? -11.190 -4.585 -1.132 1.00 51.69 223 GLY A N 1
ATOM 1679 C CA . GLY A 1 223 ? -11.541 -3.838 0.065 1.00 51.69 223 GLY A CA 1
ATOM 1680 C C . GLY A 1 223 ? -10.694 -4.299 1.243 1.00 51.69 223 GLY A C 1
ATOM 1681 O O . GLY A 1 223 ? -10.464 -5.500 1.407 1.00 51.69 223 GLY A O 1
ATOM 1682 N N . LYS A 1 224 ? -10.211 -3.327 2.030 1.00 47.41 224 LYS A N 1
ATOM 1683 C CA . LYS A 1 224 ? -9.547 -3.565 3.318 1.00 47.41 224 LYS A CA 1
ATOM 1684 C C . LYS A 1 224 ? -10.229 -4.727 4.011 1.00 47.41 224 LYS A C 1
ATOM 1686 O O . LYS A 1 224 ? -11.454 -4.836 3.903 1.00 47.41 224 LYS A O 1
ATOM 1691 N N . SER A 1 225 ? -9.465 -5.539 4.736 1.00 47.50 225 SER A N 1
ATOM 1692 C CA . SER A 1 225 ? -10.024 -6.599 5.563 1.00 47.50 225 SER A CA 1
ATOM 1693 C C . SER A 1 225 ? -10.940 -6.015 6.642 1.00 47.50 225 SER A C 1
ATOM 1695 O O . SER A 1 225 ? -10.588 -5.922 7.813 1.00 47.50 225 SER A O 1
ATOM 1697 N N . GLN A 1 226 ? -12.151 -5.628 6.245 1.00 49.38 226 GLN A N 1
ATOM 1698 C CA . GLN A 1 226 ? -13.253 -5.213 7.094 1.00 49.38 226 GLN A CA 1
ATOM 1699 C C . GLN A 1 226 ? -13.550 -6.337 8.072 1.00 49.38 226 GLN A C 1
ATOM 1701 O O . GLN A 1 226 ? -14.030 -6.077 9.163 1.00 49.38 226 GLN A O 1
ATOM 1706 N N . ARG A 1 227 ? -13.238 -7.589 7.713 1.00 49.88 227 ARG A N 1
ATOM 1707 C CA . ARG A 1 227 ? -13.364 -8.730 8.608 1.00 49.88 227 ARG A CA 1
ATOM 1708 C C . ARG A 1 227 ? -12.370 -8.654 9.764 1.00 49.88 227 ARG A C 1
ATOM 1710 O O . ARG A 1 227 ? -12.815 -8.774 10.896 1.00 49.88 227 ARG A O 1
ATOM 1717 N N . THR A 1 228 ? -11.084 -8.402 9.509 1.00 53.00 228 THR A N 1
ATOM 1718 C CA . THR A 1 228 ? -10.077 -8.288 10.582 1.00 53.00 228 THR A CA 1
ATOM 1719 C C . THR A 1 228 ? -10.288 -7.022 11.414 1.00 53.00 228 THR A C 1
ATOM 1721 O O . THR A 1 228 ? -10.224 -7.077 12.640 1.00 53.00 228 THR A O 1
ATOM 1724 N N . GLU A 1 229 ? -10.622 -5.897 10.772 1.00 57.00 229 GLU A N 1
ATOM 1725 C CA . GLU A 1 229 ? -10.959 -4.657 11.481 1.00 57.00 229 GLU A CA 1
ATOM 1726 C C . GLU A 1 229 ? -12.222 -4.833 12.333 1.00 57.00 229 GLU A C 1
ATOM 1728 O O . GLU A 1 229 ? -12.208 -4.476 13.503 1.00 57.00 229 GLU A O 1
ATOM 1733 N N . ARG A 1 230 ? -13.296 -5.454 11.823 1.00 59.88 230 ARG A N 1
ATOM 1734 C CA . ARG A 1 230 ? -14.518 -5.709 12.612 1.00 59.88 230 ARG A CA 1
ATOM 1735 C C . ARG A 1 230 ? -14.290 -6.684 13.757 1.00 59.88 230 ARG A C 1
ATOM 1737 O O . ARG A 1 230 ? -14.875 -6.481 14.815 1.00 59.88 230 ARG A O 1
ATOM 1744 N N . THR A 1 231 ? -13.469 -7.723 13.582 1.00 65.38 231 THR A N 1
ATOM 1745 C CA . THR A 1 231 ? -13.144 -8.638 14.688 1.00 65.38 231 THR A CA 1
ATOM 1746 C C . THR A 1 231 ? -12.339 -7.935 15.771 1.00 65.38 231 THR A C 1
ATOM 1748 O O . THR A 1 231 ? -12.631 -8.123 16.949 1.00 65.38 231 THR A O 1
ATOM 1751 N N . GLU A 1 232 ? -11.385 -7.081 15.389 1.00 72.06 232 GLU A N 1
ATOM 1752 C CA . GLU A 1 232 ? -10.588 -6.321 16.352 1.00 72.06 232 GLU A CA 1
ATOM 1753 C C . GLU A 1 232 ? -11.431 -5.242 17.039 1.00 72.06 232 GLU A C 1
ATOM 1755 O O . GLU A 1 232 ? -11.406 -5.131 18.259 1.00 72.06 232 GLU A O 1
ATOM 1760 N N . ILE A 1 233 ? -12.275 -4.523 16.294 1.00 78.31 233 ILE A N 1
ATOM 1761 C CA . ILE A 1 233 ? -13.239 -3.559 16.842 1.00 78.31 233 ILE A CA 1
ATOM 1762 C C . ILE A 1 233 ? -14.209 -4.259 17.801 1.00 78.31 233 ILE A C 1
ATOM 1764 O O . ILE A 1 233 ? -14.463 -3.752 18.887 1.00 78.31 233 ILE A O 1
ATOM 1768 N N . SER A 1 234 ? -14.721 -5.444 17.457 1.00 81.50 234 SER A N 1
ATOM 1769 C CA . SER A 1 234 ? -15.607 -6.209 18.341 1.00 81.50 234 SER A CA 1
ATOM 1770 C C . SER A 1 234 ? -14.894 -6.673 19.613 1.00 81.50 234 SER A C 1
ATOM 1772 O O . SER A 1 234 ? -15.484 -6.634 20.692 1.00 81.50 234 SER A O 1
ATOM 1774 N N . ARG A 1 235 ? -13.628 -7.092 19.508 1.00 84.81 235 ARG A N 1
ATOM 1775 C CA . ARG A 1 235 ? -12.796 -7.478 20.653 1.00 84.81 235 ARG A CA 1
ATOM 1776 C C . ARG A 1 235 ? -12.509 -6.276 21.555 1.00 84.81 235 ARG A C 1
ATOM 1778 O O . ARG A 1 235 ? -12.702 -6.374 22.764 1.00 84.81 235 ARG A O 1
ATOM 1785 N N . LEU A 1 236 ? -12.101 -5.146 20.979 1.00 85.94 236 LEU A N 1
ATOM 1786 C CA . LEU A 1 236 ? -11.847 -3.896 21.698 1.00 85.94 236 LEU A CA 1
ATOM 1787 C C . LEU A 1 236 ? -13.117 -3.372 22.373 1.00 85.94 236 LEU A C 1
ATOM 1789 O O . LEU A 1 236 ? -13.072 -3.031 23.550 1.00 85.94 236 LEU A O 1
ATOM 1793 N N . ASN A 1 237 ? -14.261 -3.404 21.687 1.00 87.81 237 ASN A N 1
ATOM 1794 C CA . ASN A 1 237 ? -15.555 -3.050 22.273 1.00 87.81 237 ASN A CA 1
ATOM 1795 C C . ASN A 1 237 ? -15.914 -3.962 23.457 1.00 87.81 237 ASN A C 1
ATOM 1797 O O . ASN A 1 237 ? -16.429 -3.477 24.461 1.00 87.81 237 ASN A O 1
ATOM 1801 N N . GLY A 1 238 ? -15.592 -5.259 23.385 1.00 90.62 238 GLY A N 1
ATOM 1802 C CA . GLY A 1 238 ? -15.752 -6.185 24.509 1.00 90.62 238 GLY A CA 1
ATOM 1803 C C . GLY A 1 238 ? -14.859 -5.842 25.709 1.00 90.62 238 GLY A C 1
ATOM 1804 O O . GLY A 1 238 ? -15.318 -5.867 26.850 1.00 90.62 238 GLY A O 1
ATOM 1805 N N . VAL A 1 239 ? -13.599 -5.463 25.468 1.00 92.75 239 VAL A N 1
ATOM 1806 C CA . VAL A 1 239 ? -12.681 -5.011 26.531 1.00 92.75 239 VAL A CA 1
ATOM 1807 C C . VAL A 1 239 ? -13.177 -3.712 27.169 1.00 92.75 239 VAL A C 1
ATOM 1809 O O . VAL A 1 239 ? -13.200 -3.614 28.395 1.00 92.75 239 VAL A O 1
ATOM 1812 N N . ILE A 1 240 ? -13.624 -2.748 26.359 1.00 92.75 240 ILE A N 1
ATOM 1813 C CA . ILE A 1 240 ? -14.178 -1.472 26.831 1.00 92.75 240 ILE A CA 1
ATOM 1814 C C . ILE A 1 240 ? -15.426 -1.713 27.688 1.00 92.75 240 ILE A C 1
ATOM 1816 O O . ILE A 1 240 ? -15.543 -1.127 28.761 1.00 92.75 240 ILE A O 1
ATOM 1820 N N . ALA A 1 241 ? -16.325 -2.607 27.264 1.00 90.88 241 ALA A N 1
ATOM 1821 C CA . ALA A 1 241 ? -17.517 -2.955 28.035 1.00 90.88 241 ALA A CA 1
ATOM 1822 C C . ALA A 1 241 ? -17.158 -3.552 29.406 1.00 90.88 241 ALA A C 1
ATOM 1824 O O . ALA A 1 241 ? -17.676 -3.102 30.427 1.00 90.88 241 ALA A O 1
ATOM 1825 N N . ASN A 1 242 ? -16.208 -4.492 29.451 1.00 92.19 242 ASN A N 1
ATOM 1826 C CA . ASN A 1 242 ? -15.740 -5.073 30.712 1.00 92.19 242 ASN A CA 1
ATOM 1827 C C . ASN A 1 242 ? -15.093 -4.027 31.634 1.00 92.19 242 ASN A C 1
ATOM 1829 O O . ASN A 1 242 ? -15.353 -4.023 32.838 1.00 92.19 242 ASN A O 1
ATOM 1833 N N . GLN A 1 243 ? -14.272 -3.126 31.087 1.00 91.81 243 GLN A N 1
ATOM 1834 C CA . GLN A 1 243 ? -13.663 -2.038 31.858 1.00 91.81 243 GLN A CA 1
ATOM 1835 C C . GLN A 1 243 ? -14.716 -1.061 32.393 1.00 91.81 243 GLN A C 1
ATOM 1837 O O . GLN A 1 243 ? -14.646 -0.664 33.556 1.00 91.81 243 GLN A O 1
ATOM 1842 N N . ALA A 1 244 ? -15.724 -0.719 31.588 1.00 93.25 244 ALA A N 1
ATOM 1843 C CA . ALA A 1 244 ? -16.829 0.135 32.009 1.00 93.25 244 ALA A CA 1
ATOM 1844 C C . ALA A 1 244 ? -17.630 -0.499 33.159 1.00 93.25 244 ALA A C 1
ATOM 1846 O O . ALA A 1 244 ? -17.912 0.177 34.146 1.00 93.25 244 ALA A O 1
ATOM 1847 N N . SER A 1 245 ? -17.923 -1.804 33.094 1.00 92.50 245 SER A N 1
ATOM 1848 C CA . SER A 1 245 ? -18.587 -2.522 34.191 1.00 92.50 245 SER A CA 1
ATOM 1849 C C . SER A 1 245 ? -17.751 -2.541 35.474 1.00 92.50 245 SER A C 1
ATOM 1851 O O . SER A 1 245 ? -18.295 -2.348 36.561 1.00 92.50 245 SER A O 1
ATOM 1853 N N . GLN A 1 246 ? -16.429 -2.724 35.373 1.00 93.56 246 GLN A N 1
ATOM 1854 C CA . GLN A 1 246 ? -15.534 -2.675 36.536 1.00 93.56 246 GLN A CA 1
ATOM 1855 C C . GLN A 1 246 ? -15.490 -1.284 37.177 1.00 93.56 246 GLN A C 1
ATOM 1857 O O . GLN A 1 246 ? -15.562 -1.175 38.401 1.00 93.56 246 GLN A O 1
ATOM 1862 N N . LEU A 1 247 ? -15.412 -0.224 36.366 1.00 93.69 247 LEU A N 1
ATOM 1863 C CA . LEU A 1 247 ? -15.457 1.156 36.853 1.00 93.69 247 LEU A CA 1
ATOM 1864 C C . LEU A 1 247 ? -16.782 1.460 37.553 1.00 93.69 247 LEU A C 1
ATOM 1866 O O . LEU A 1 247 ? -16.774 2.047 38.633 1.00 93.69 247 LEU A O 1
ATOM 1870 N N . HIS A 1 248 ? -17.900 1.004 36.988 1.00 94.19 248 HIS A N 1
ATOM 1871 C CA . HIS A 1 248 ? -19.219 1.214 37.576 1.00 94.19 248 HIS A CA 1
ATOM 1872 C C . HIS A 1 248 ? -19.360 0.499 38.930 1.00 94.19 248 HIS A C 1
ATOM 1874 O O . HIS A 1 248 ? -19.816 1.095 39.904 1.00 94.19 248 HIS A O 1
ATOM 1880 N N . ALA A 1 249 ? -18.888 -0.748 39.030 1.00 93.75 249 ALA A N 1
ATOM 1881 C CA . ALA A 1 249 ? -18.882 -1.496 40.288 1.00 93.75 249 ALA A CA 1
ATOM 1882 C C . ALA A 1 249 ? -17.973 -0.854 41.354 1.00 93.75 249 ALA A C 1
ATOM 1884 O O . ALA A 1 249 ? -18.289 -0.873 42.544 1.00 93.75 249 ALA A O 1
ATOM 1885 N N . LEU A 1 250 ? -16.835 -0.279 40.948 1.00 94.25 250 LEU A N 1
ATOM 1886 C CA . LEU A 1 250 ? -15.957 0.470 41.850 1.00 94.25 250 LEU A CA 1
ATOM 1887 C C . LEU A 1 250 ? -16.592 1.788 42.309 1.00 94.25 250 LEU A C 1
ATOM 1889 O O . LEU A 1 250 ? -16.504 2.112 43.493 1.00 94.25 250 LEU A O 1
ATOM 1893 N N . GLN A 1 251 ? -17.259 2.521 41.413 1.00 93.06 251 GLN A N 1
ATOM 1894 C CA . GLN A 1 251 ? -18.007 3.728 41.774 1.00 93.06 251 GLN A CA 1
ATOM 1895 C C . GLN A 1 251 ? -19.101 3.416 42.793 1.00 93.06 251 GLN A C 1
ATOM 1897 O O . GLN A 1 251 ? -19.207 4.121 43.793 1.00 93.06 251 GLN A O 1
ATOM 1902 N N . GLU A 1 252 ? -19.862 2.342 42.592 1.00 95.38 252 GLU A N 1
ATOM 1903 C CA . GLU A 1 252 ? -20.938 1.954 43.505 1.00 95.38 252 GLU A CA 1
ATOM 1904 C C . GLU A 1 252 ? -20.401 1.627 44.908 1.00 95.38 252 GLU A C 1
ATOM 1906 O O . GLU A 1 252 ? -20.892 2.161 45.907 1.00 95.38 252 GLU A O 1
ATOM 1911 N N . LYS A 1 253 ? -19.305 0.860 44.998 1.00 95.31 253 LYS A N 1
ATOM 1912 C CA . LYS A 1 253 ? -18.614 0.597 46.274 1.00 95.31 253 LYS A CA 1
ATOM 1913 C C . LYS A 1 253 ? -18.163 1.884 46.963 1.00 95.31 253 LYS A C 1
ATOM 1915 O O . LYS A 1 253 ? -18.400 2.047 48.158 1.00 95.31 253 LYS A O 1
ATOM 1920 N N . LEU A 1 254 ? -17.559 2.804 46.211 1.00 95.62 254 LEU A N 1
ATOM 1921 C CA . LEU A 1 254 ? -17.099 4.081 46.749 1.00 95.62 254 LEU A CA 1
ATOM 1922 C C . LEU A 1 254 ? -18.270 4.933 47.262 1.00 95.62 254 LEU A C 1
ATOM 1924 O O . LEU A 1 254 ? -18.173 5.542 48.326 1.00 95.62 254 LEU A O 1
ATOM 1928 N N . THR A 1 255 ? -19.398 4.955 46.546 1.00 94.38 255 THR A N 1
ATOM 1929 C CA . THR A 1 255 ? -20.595 5.687 46.989 1.00 94.38 255 THR A CA 1
ATOM 1930 C C . THR A 1 255 ? -21.194 5.097 48.260 1.00 94.38 255 THR A C 1
ATOM 1932 O O . THR A 1 255 ? -21.492 5.846 49.191 1.00 94.38 255 THR A O 1
ATOM 1935 N N . ALA A 1 256 ? -21.278 3.767 48.354 1.00 94.94 256 ALA A N 1
ATOM 1936 C CA . ALA A 1 256 ? -21.747 3.090 49.555 1.00 94.94 256 ALA A CA 1
ATOM 1937 C C . ALA A 1 256 ? -20.837 3.386 50.759 1.00 94.94 256 ALA A C 1
ATOM 1939 O O . ALA A 1 256 ? -21.326 3.663 51.855 1.00 94.94 256 ALA A O 1
ATOM 1940 N N . GLU A 1 257 ? -19.516 3.395 50.565 1.00 95.19 257 GLU A N 1
ATOM 1941 C CA . GLU A 1 257 ? -18.557 3.734 51.619 1.00 95.19 257 GLU A CA 1
ATOM 1942 C C . GLU A 1 257 ? -18.702 5.193 52.085 1.00 95.19 257 GLU A C 1
ATOM 1944 O O . GLU A 1 257 ? -18.722 5.464 53.289 1.00 95.19 257 GLU A O 1
ATOM 1949 N N . LEU A 1 258 ? -18.896 6.138 51.158 1.00 94.38 258 LEU A N 1
ATOM 1950 C CA . LEU A 1 258 ? -19.170 7.540 51.492 1.00 94.38 258 LEU A CA 1
ATOM 1951 C C . LEU A 1 258 ? -20.482 7.707 52.270 1.00 94.38 258 LEU A C 1
ATOM 1953 O O . LEU A 1 258 ? -20.539 8.501 53.212 1.00 94.38 258 LEU A O 1
ATOM 1957 N N . GLU A 1 259 ? -21.531 6.964 51.922 1.00 93.56 259 GLU A N 1
ATOM 1958 C CA . GLU A 1 259 ? -22.794 6.980 52.665 1.00 93.56 259 GLU A CA 1
ATOM 1959 C C . GLU A 1 259 ? -22.650 6.411 54.074 1.00 93.56 259 GLU A C 1
ATOM 1961 O O . GLU A 1 259 ? -23.167 6.993 55.033 1.00 93.56 259 GLU A O 1
ATOM 1966 N N . GLN A 1 260 ? -21.926 5.299 54.220 1.00 93.75 260 GLN A N 1
ATOM 1967 C CA . GLN A 1 260 ? -21.601 4.745 55.532 1.00 93.75 260 GLN A CA 1
ATOM 1968 C C . GLN A 1 260 ? -20.860 5.788 56.364 1.00 93.75 260 GLN A C 1
ATOM 1970 O O . GLN A 1 260 ? -21.265 6.088 57.489 1.00 93.75 260 GLN A O 1
ATOM 1975 N N . ARG A 1 261 ? -19.834 6.421 55.789 1.00 94.38 261 ARG A N 1
ATOM 1976 C CA . ARG A 1 261 ? -19.032 7.436 56.473 1.00 94.38 261 ARG A CA 1
ATOM 1977 C C . ARG A 1 261 ? -19.872 8.634 56.927 1.00 94.38 261 ARG A C 1
ATOM 1979 O O . ARG A 1 261 ? -19.756 9.028 58.084 1.00 94.38 261 ARG A O 1
ATOM 1986 N N . LYS A 1 262 ? -20.798 9.124 56.092 1.00 95.44 262 LYS A N 1
ATOM 1987 C CA . LYS A 1 262 ? -21.772 10.170 56.468 1.00 95.44 262 LYS A CA 1
ATOM 1988 C C . LYS A 1 262 ? -22.675 9.743 57.632 1.00 95.44 262 LYS A C 1
ATOM 1990 O O . LYS A 1 262 ? -22.915 10.532 58.544 1.00 95.44 262 LYS A O 1
ATOM 1995 N N . LYS A 1 263 ? -23.162 8.494 57.641 1.00 95.75 263 LYS A N 1
ATOM 1996 C CA . LYS A 1 263 ? -23.973 7.952 58.753 1.00 95.75 263 LYS A CA 1
ATOM 1997 C C . LYS A 1 263 ? -23.171 7.881 60.055 1.00 95.75 263 LYS A C 1
ATOM 1999 O O . LYS A 1 263 ? -23.685 8.248 61.111 1.00 95.75 263 LYS A O 1
ATOM 2004 N N . TYR A 1 264 ? -21.919 7.426 59.995 1.00 92.44 264 TYR A N 1
ATOM 2005 C CA . TYR A 1 264 ? -21.019 7.410 61.153 1.00 92.44 264 TYR A CA 1
ATOM 2006 C C . TYR A 1 264 ? -20.741 8.815 61.682 1.00 92.44 264 TYR A C 1
ATOM 2008 O O . TYR A 1 264 ? -20.816 9.032 62.889 1.00 92.44 264 TYR A O 1
ATOM 2016 N N . GLU A 1 265 ? -20.475 9.769 60.795 1.00 93.56 265 GLU A N 1
ATOM 2017 C CA . GLU A 1 265 ? -20.207 11.155 61.165 1.00 93.56 265 GLU A CA 1
ATOM 2018 C C . GLU A 1 265 ? -21.418 11.814 61.838 1.00 93.56 265 GLU A C 1
ATOM 2020 O O . GLU A 1 265 ? -21.267 12.457 62.877 1.00 93.56 265 GLU A O 1
ATOM 2025 N N . LYS A 1 266 ? -22.631 11.562 61.330 1.00 95.94 266 LYS A N 1
ATOM 2026 C CA . LYS A 1 266 ? -23.873 12.028 61.959 1.00 95.94 266 LYS A CA 1
ATOM 2027 C C . LYS A 1 266 ? -24.066 11.443 63.363 1.00 95.94 266 LYS A C 1
ATOM 2029 O O . LYS A 1 266 ? -24.300 12.197 64.303 1.00 95.94 266 LYS A O 1
ATOM 2034 N N . ARG A 1 267 ? -23.879 10.126 63.538 1.00 94.44 267 ARG A N 1
ATOM 2035 C CA . ARG A 1 267 ? -23.935 9.485 64.870 1.00 94.44 267 ARG A CA 1
ATOM 2036 C C . ARG A 1 267 ? -22.900 10.064 65.834 1.00 94.44 267 ARG A C 1
ATOM 2038 O O . ARG A 1 267 ? -23.179 10.245 67.015 1.00 94.44 267 ARG A O 1
ATOM 2045 N N . LEU A 1 268 ? -21.702 10.369 65.336 1.00 92.88 268 LEU A N 1
ATOM 2046 C CA . LEU A 1 268 ? -20.648 10.976 66.144 1.00 92.88 268 LEU A CA 1
ATOM 2047 C C . LEU A 1 268 ? -21.016 12.403 66.579 1.00 92.88 268 LEU A C 1
ATOM 2049 O O . LEU A 1 268 ? -20.742 12.784 67.716 1.00 92.88 268 LEU A O 1
ATOM 2053 N N . GLN A 1 269 ? -21.649 13.189 65.703 1.00 93.06 269 GLN A N 1
ATOM 2054 C CA . GLN A 1 269 ? -22.165 14.517 66.047 1.00 93.06 269 GLN A CA 1
ATOM 2055 C C . GLN A 1 269 ? -23.275 14.443 67.099 1.00 93.06 269 GLN A C 1
ATOM 2057 O O . GLN A 1 269 ? -23.229 15.200 68.067 1.00 93.06 269 GLN A O 1
ATOM 2062 N N . GLU A 1 270 ? -24.218 13.511 66.955 1.00 93.25 270 GLU A N 1
ATOM 2063 C CA . GLU A 1 270 ? -25.282 13.272 67.940 1.00 93.25 270 GLU A CA 1
ATOM 2064 C C . GLU A 1 270 ? -24.692 12.919 69.316 1.00 93.25 270 GLU A C 1
ATOM 2066 O O . GLU A 1 270 ? -25.070 13.516 70.323 1.00 93.25 270 GLU A O 1
ATOM 2071 N N . TYR A 1 271 ? -23.687 12.035 69.363 1.00 90.69 271 TYR A N 1
ATOM 2072 C CA . TYR A 1 271 ? -22.985 11.698 70.606 1.00 90.69 271 TYR A CA 1
ATOM 2073 C C . TYR A 1 271 ? -22.300 12.919 71.243 1.00 90.69 271 TYR A C 1
ATOM 2075 O O . TYR A 1 271 ? -22.410 13.134 72.450 1.00 90.69 271 TYR A O 1
ATOM 2083 N N . ARG A 1 272 ? -21.626 13.759 70.441 1.00 90.94 272 ARG A N 1
ATOM 2084 C CA . ARG A 1 272 ? -21.009 15.007 70.928 1.00 90.94 272 ARG A CA 1
ATOM 2085 C C . ARG A 1 272 ? -22.053 15.972 71.496 1.00 90.94 272 ARG A C 1
ATOM 2087 O O . ARG A 1 272 ? -21.822 16.558 72.551 1.00 90.94 272 ARG A O 1
ATOM 2094 N N . GLN A 1 273 ? -23.193 16.139 70.825 1.00 90.62 273 GLN A N 1
ATOM 2095 C CA . GLN A 1 273 ? -24.281 17.001 71.300 1.00 90.62 273 GLN A CA 1
ATOM 2096 C C . GLN A 1 273 ? -24.873 16.491 72.617 1.00 90.62 273 GLN A C 1
ATOM 2098 O O . GLN A 1 273 ? -25.118 17.283 73.526 1.00 90.62 273 GLN A O 1
ATOM 2103 N N . GLU A 1 274 ? -25.050 15.176 72.751 1.00 91.62 274 GLU A N 1
ATOM 2104 C CA . GLU A 1 274 ? -25.546 14.566 73.982 1.00 91.62 274 GLU A CA 1
ATOM 2105 C C . GLU A 1 274 ? -24.562 14.754 75.149 1.00 91.62 274 GLU A C 1
ATOM 2107 O O . GLU A 1 274 ? -24.971 15.144 76.241 1.00 91.62 274 GLU A O 1
ATOM 2112 N N . GLU A 1 275 ? -23.260 14.572 74.914 1.00 86.88 275 GLU A N 1
ATOM 2113 C CA . GLU A 1 275 ? -22.186 14.899 75.867 1.00 86.88 275 GLU A CA 1
ATOM 2114 C C . GLU A 1 275 ? -22.267 16.361 76.344 1.00 86.88 275 GLU A C 1
ATOM 2116 O O . GLU A 1 275 ? -22.255 16.627 7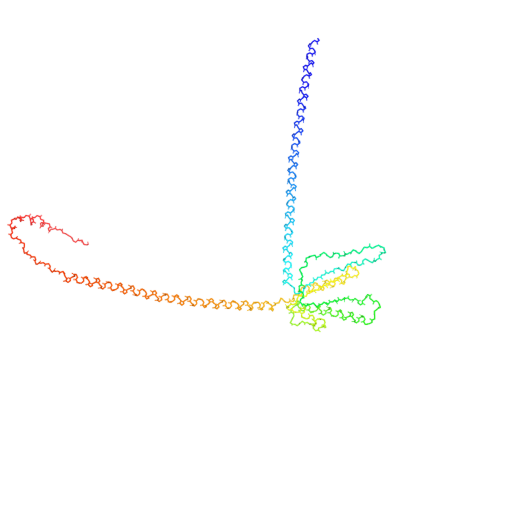7.550 1.00 86.88 275 GLU A O 1
ATOM 2121 N N . HIS A 1 276 ? -22.405 17.316 75.416 1.00 88.50 276 HIS A N 1
ATOM 2122 C CA . HIS A 1 276 ? -22.571 18.734 75.750 1.00 88.50 276 HIS A CA 1
ATOM 2123 C C . HIS A 1 276 ? -23.850 18.993 76.554 1.00 88.50 276 HIS A C 1
ATOM 2125 O O . HIS A 1 276 ? -23.814 19.730 77.540 1.00 88.50 276 HIS A O 1
ATOM 2131 N N . ARG A 1 277 ? -24.965 18.350 76.191 1.00 88.38 277 ARG A N 1
ATOM 2132 C CA . ARG A 1 277 ? -26.242 18.460 76.908 1.00 88.38 277 ARG A CA 1
ATOM 2133 C C . ARG A 1 277 ? -26.139 17.921 78.334 1.00 88.38 277 ARG A C 1
ATOM 2135 O O . ARG A 1 277 ? -26.669 18.535 79.258 1.00 88.38 277 ARG A O 1
ATOM 2142 N N . ARG A 1 278 ? -25.450 16.792 78.532 1.00 86.94 278 ARG A N 1
ATOM 2143 C CA . ARG A 1 278 ? -25.209 16.204 79.859 1.00 86.94 278 ARG A CA 1
ATOM 2144 C C . ARG A 1 278 ? -24.339 17.109 80.729 1.00 86.94 278 ARG A C 1
ATOM 2146 O O . ARG A 1 278 ? -24.678 17.307 81.892 1.00 86.94 278 ARG A O 1
ATOM 2153 N N . LYS A 1 279 ? -23.268 17.688 80.171 1.00 87.19 279 LYS A N 1
ATOM 2154 C CA . LYS A 1 279 ? -22.412 18.655 80.881 1.00 87.19 279 LYS A CA 1
ATOM 2155 C C . LYS A 1 279 ? -23.185 19.914 81.270 1.00 87.19 279 LYS A C 1
ATOM 2157 O O . LYS A 1 279 ? -23.188 20.256 82.444 1.00 87.19 279 LYS A O 1
ATOM 2162 N N . ALA A 1 280 ? -23.941 20.507 80.343 1.00 87.62 280 ALA A N 1
ATOM 2163 C CA . ALA A 1 280 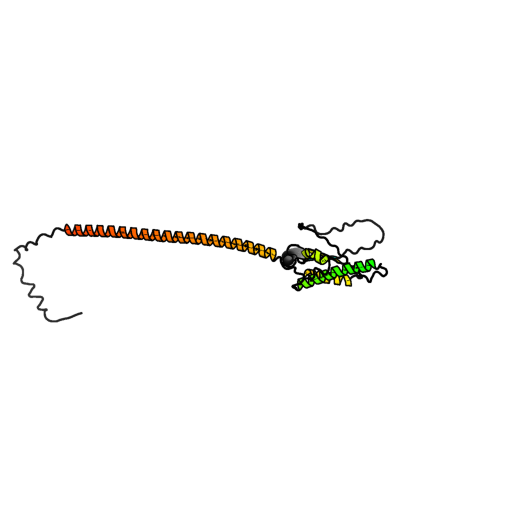? -24.759 21.691 80.615 1.00 87.62 280 ALA A CA 1
ATOM 2164 C C . ALA A 1 280 ? -25.791 21.455 81.732 1.00 87.62 280 ALA A C 1
ATOM 2166 O O . ALA A 1 280 ? -25.888 22.262 82.651 1.00 87.62 280 ALA A O 1
ATOM 2167 N N . LYS A 1 281 ? -26.500 20.316 81.711 1.00 87.44 281 LYS A N 1
ATOM 2168 C CA . LYS A 1 281 ? -27.422 19.929 82.797 1.00 87.44 281 LYS A CA 1
ATOM 2169 C C . LYS A 1 281 ? -26.701 19.731 84.132 1.00 87.44 281 LYS A C 1
ATOM 2171 O O . LYS A 1 281 ? -27.232 20.096 85.176 1.00 87.44 281 LYS A O 1
ATOM 2176 N N . GLY A 1 282 ? -25.501 19.149 84.110 1.00 85.38 282 GLY A N 1
ATOM 2177 C CA . GLY A 1 282 ? -24.662 18.998 85.299 1.00 85.38 282 GLY A CA 1
ATOM 2178 C C . GLY A 1 282 ? -24.204 20.341 85.874 1.00 85.38 282 GLY A C 1
ATOM 2179 O O . GLY A 1 282 ? -24.247 20.533 87.088 1.00 85.38 282 GLY A O 1
ATOM 2180 N N . ASP A 1 283 ? -23.812 21.281 85.015 1.00 86.00 283 ASP A N 1
ATOM 2181 C CA . ASP A 1 283 ? -23.402 22.632 85.406 1.00 86.00 283 ASP A CA 1
ATOM 2182 C C . ASP A 1 283 ? -24.589 23.458 85.928 1.00 86.00 283 ASP A C 1
ATOM 2184 O O . ASP A 1 283 ? -24.465 24.164 86.929 1.00 86.00 283 ASP A O 1
ATOM 2188 N N . GLU A 1 284 ? -25.768 23.315 85.318 1.00 86.81 284 GLU A N 1
ATOM 2189 C CA . GLU A 1 284 ? -27.016 23.933 85.775 1.00 86.81 284 GLU A CA 1
ATOM 2190 C C . GLU A 1 284 ? -27.455 23.390 87.144 1.00 86.81 284 GLU A C 1
ATOM 2192 O O . GLU A 1 284 ? -27.744 24.169 88.054 1.00 86.81 284 GLU A O 1
ATOM 2197 N N . ALA A 1 285 ? -27.407 22.069 87.347 1.00 83.69 285 ALA A N 1
ATOM 2198 C CA . ALA A 1 285 ? -27.697 21.445 88.639 1.00 83.69 285 ALA A CA 1
ATOM 2199 C C . ALA A 1 285 ? -26.720 21.900 89.738 1.00 83.69 285 ALA A C 1
ATOM 2201 O O . ALA A 1 285 ? -27.142 22.219 90.851 1.00 83.69 285 ALA A O 1
ATOM 2202 N N . LYS A 1 286 ? -25.419 22.006 89.426 1.00 84.75 286 LYS A N 1
ATOM 2203 C CA . LYS A 1 286 ? -24.417 22.580 90.343 1.00 84.75 286 LYS A CA 1
ATOM 2204 C C . LYS A 1 286 ? -24.727 24.038 90.686 1.00 84.75 286 LYS A C 1
ATOM 2206 O O . LYS A 1 286 ? -24.601 24.428 91.846 1.00 84.75 286 LYS A O 1
ATOM 2211 N N . LYS A 1 287 ? -25.147 24.845 89.705 1.00 83.50 287 LYS A N 1
ATOM 2212 C CA . LYS A 1 287 ? -25.522 26.252 89.909 1.00 83.50 287 LYS A CA 1
ATOM 2213 C C . LYS A 1 287 ? -26.755 26.391 90.809 1.00 83.50 287 LYS A C 1
ATOM 2215 O O . LYS A 1 287 ? -26.754 27.243 91.693 1.00 83.50 287 LYS A O 1
ATOM 2220 N N . LEU A 1 288 ? -27.772 25.547 90.623 1.00 83.50 288 LEU A N 1
ATOM 2221 C CA . LEU A 1 288 ? -28.965 25.516 91.478 1.00 83.50 288 LEU A CA 1
ATOM 2222 C C . LEU A 1 288 ? -28.633 25.099 92.917 1.00 83.50 288 LEU A C 1
ATOM 2224 O O . LEU A 1 288 ? -29.083 25.753 93.854 1.00 83.50 288 LEU A O 1
ATOM 2228 N N . LEU A 1 289 ? -27.782 24.085 93.104 1.00 77.75 289 LEU A N 1
ATOM 2229 C CA . LEU A 1 289 ? -27.296 23.691 94.433 1.00 77.75 289 LEU A CA 1
ATOM 2230 C C . LEU A 1 289 ? -26.514 24.819 95.127 1.00 77.75 289 LEU A C 1
ATOM 2232 O O . LEU A 1 289 ? -26.701 25.059 96.319 1.00 77.75 289 LEU A O 1
ATOM 2236 N N . LEU A 1 290 ? -25.676 25.556 94.391 1.00 76.44 290 LEU A N 1
ATOM 2237 C CA . LEU A 1 290 ? -24.976 26.737 94.915 1.00 76.44 290 LEU A CA 1
ATOM 2238 C C . LEU A 1 290 ? -25.942 27.852 95.345 1.00 76.44 290 LEU A C 1
ATOM 2240 O O . LEU A 1 290 ? -25.679 28.531 96.333 1.00 76.44 290 LEU A O 1
ATOM 2244 N N . LEU A 1 291 ? -27.053 28.042 94.630 1.00 71.81 291 LEU A N 1
ATOM 2245 C CA . LEU A 1 291 ? -28.111 28.990 94.999 1.00 71.81 291 LEU A CA 1
ATOM 2246 C C . LEU A 1 291 ? -28.866 28.554 96.259 1.00 71.81 291 LEU A C 1
ATOM 2248 O O . LEU A 1 291 ? -29.171 29.398 97.093 1.00 71.81 291 LEU A O 1
ATOM 2252 N N . GLN A 1 292 ? -29.129 27.257 96.419 1.00 67.69 292 GLN A N 1
ATOM 2253 C CA . GLN A 1 292 ? -29.834 26.717 97.583 1.00 67.69 292 GLN A CA 1
ATOM 2254 C C . GLN A 1 292 ? -28.978 26.741 98.860 1.00 67.69 292 GLN A C 1
ATOM 2256 O O . GLN A 1 292 ? -29.506 26.936 99.950 1.00 67.69 292 GLN A O 1
ATOM 2261 N N . ASN A 1 293 ? -27.654 26.617 98.722 1.00 64.69 293 ASN A N 1
ATOM 2262 C CA . ASN A 1 293 ? -26.700 26.713 99.831 1.00 64.69 293 ASN A CA 1
ATOM 2263 C C . ASN A 1 293 ? -26.218 28.151 100.110 1.00 64.69 293 ASN A C 1
ATOM 2265 O O . ASN A 1 293 ? -25.343 28.347 100.956 1.00 64.69 293 ASN A O 1
ATOM 2269 N N . ARG A 1 294 ? -26.767 29.175 99.437 1.00 57.72 294 ARG A N 1
ATOM 2270 C CA . ARG A 1 294 ? -26.575 30.568 99.864 1.00 57.72 294 ARG A CA 1
ATOM 2271 C C . ARG A 1 294 ? -27.385 30.797 101.137 1.00 57.72 294 ARG A C 1
ATOM 2273 O O . ARG A 1 294 ? -28.597 30.978 101.087 1.00 57.72 294 ARG A O 1
ATOM 2280 N N . THR A 1 295 ? -26.705 30.804 102.279 1.00 52.25 295 THR A N 1
ATOM 2281 C CA . THR A 1 295 ? -27.272 31.272 103.549 1.00 52.25 295 THR A CA 1
ATOM 2282 C C . THR A 1 295 ? -27.865 32.676 103.362 1.00 52.25 295 THR A C 1
ATOM 2284 O O . THR A 1 295 ? -27.165 33.530 102.805 1.00 52.25 295 THR A O 1
ATOM 2287 N N . PRO A 1 296 ? -29.105 32.956 103.807 1.00 53.97 296 PRO A N 1
ATOM 2288 C CA . PRO A 1 296 ? -29.622 34.318 103.793 1.00 53.97 296 PRO A CA 1
ATOM 2289 C C . PRO A 1 296 ? -28.715 35.200 104.659 1.00 53.97 296 PRO A C 1
ATOM 2291 O O . PRO A 1 296 ? -28.318 34.809 105.758 1.00 53.97 296 PRO A O 1
ATOM 2294 N N . SER A 1 297 ? -28.339 36.365 104.134 1.00 58.97 297 SER A N 1
ATOM 2295 C CA . SER A 1 297 ? -27.577 37.375 104.869 1.00 58.97 297 SER A CA 1
ATOM 2296 C C . SER A 1 297 ? -28.292 37.721 106.186 1.00 58.97 297 SER A C 1
ATOM 2298 O O . SER A 1 297 ? -29.523 37.827 106.173 1.00 58.97 297 SER A O 1
ATOM 2300 N N . PRO A 1 298 ? -27.571 37.890 107.314 1.00 58.00 298 PRO A N 1
ATOM 2301 C CA . PRO A 1 298 ? -28.200 38.190 108.599 1.00 58.00 298 PRO A CA 1
ATOM 2302 C C . PRO A 1 298 ? -28.968 39.520 108.528 1.00 58.00 298 PRO A C 1
ATOM 2304 O O . PRO A 1 298 ? -28.546 40.409 107.784 1.00 58.00 298 PRO A O 1
ATOM 2307 N N . PRO A 1 299 ? -30.069 39.685 109.284 1.00 56.28 299 PRO A N 1
ATOM 2308 C CA . PRO A 1 299 ? -30.847 40.921 109.275 1.00 56.28 299 PRO A CA 1
ATOM 2309 C C . PRO A 1 299 ? -29.986 42.120 109.700 1.00 56.28 299 PRO A C 1
ATOM 2311 O O . PRO A 1 299 ? -29.253 42.042 110.688 1.00 56.28 299 PRO A O 1
ATOM 2314 N N . GLU A 1 300 ? -30.076 43.226 108.953 1.00 52.16 300 GLU A N 1
ATOM 2315 C CA . GLU A 1 300 ? -29.384 44.478 109.274 1.00 52.16 300 GLU A CA 1
ATOM 2316 C C . GLU A 1 300 ? -29.845 44.998 110.644 1.00 52.16 300 GLU A C 1
ATOM 2318 O O . GLU A 1 300 ? -31.015 45.325 110.853 1.00 52.16 300 GLU A O 1
ATOM 2323 N N . LEU A 1 301 ? -28.912 45.066 111.595 1.00 57.72 301 LEU A N 1
ATOM 2324 C CA . LEU A 1 301 ? -29.107 45.763 112.864 1.00 57.72 301 LEU A CA 1
ATOM 2325 C C . LEU A 1 301 ? -29.255 47.273 112.595 1.00 57.72 301 LEU A C 1
ATOM 2327 O O . LEU A 1 301 ? -28.510 47.816 111.774 1.00 57.72 301 LEU A O 1
ATOM 2331 N N . PRO A 1 302 ? -30.168 47.978 113.289 1.00 58.34 302 PRO A N 1
ATOM 2332 C CA . PRO A 1 302 ? -30.312 49.419 113.129 1.00 58.34 302 PRO A CA 1
ATOM 2333 C C . PRO A 1 302 ? -29.015 50.147 113.534 1.00 58.34 302 PRO A C 1
ATOM 2335 O O . PRO A 1 302 ? -28.322 49.707 114.456 1.00 58.34 302 PRO A O 1
ATOM 2338 N N . PRO A 1 303 ? -28.672 51.266 112.868 1.00 61.22 303 PRO A N 1
ATOM 2339 C CA . PRO A 1 303 ? -27.412 51.966 113.096 1.00 61.22 303 PRO A CA 1
ATOM 2340 C C . PRO A 1 303 ? -27.316 52.532 114.526 1.00 61.22 303 PRO A C 1
ATOM 2342 O O . PRO A 1 303 ? -28.337 52.891 115.123 1.00 61.22 303 PRO A O 1
ATOM 2345 N N . PRO A 1 304 ? -26.095 52.650 115.084 1.00 47.41 304 PRO A N 1
ATOM 2346 C CA . PRO A 1 304 ? -25.891 53.066 116.465 1.00 47.41 304 PRO A CA 1
ATOM 2347 C C . PRO A 1 304 ? -26.388 54.494 116.716 1.00 47.41 304 PRO A C 1
ATOM 2349 O O . PRO A 1 304 ? -26.119 55.429 115.957 1.00 47.41 304 PRO A O 1
ATOM 2352 N N . ILE A 1 305 ? -27.071 54.675 117.847 1.00 50.94 305 ILE A N 1
ATOM 2353 C CA . ILE A 1 305 ? -27.412 55.986 118.401 1.00 50.94 305 ILE A CA 1
ATOM 2354 C C . ILE A 1 305 ? -26.133 56.595 118.986 1.00 50.94 305 ILE A C 1
ATOM 2356 O O . ILE A 1 305 ? -25.888 56.511 120.181 1.00 50.94 305 ILE A O 1
ATOM 2360 N N . SER A 1 306 ? -25.321 57.229 118.140 1.00 50.91 306 SER A N 1
ATOM 2361 C CA . SER A 1 306 ? -24.495 58.378 118.533 1.00 50.91 306 SER A CA 1
ATOM 2362 C C . SER A 1 306 ? -23.948 59.113 117.305 1.00 50.91 306 SER A C 1
ATOM 2364 O O . SER A 1 306 ? -22.775 59.009 116.968 1.00 50.91 306 SER A O 1
ATOM 2366 N N . SER A 1 307 ? -24.800 59.893 116.641 1.00 44.94 307 SER A N 1
ATOM 2367 C CA . SER A 1 307 ? -24.397 61.200 116.102 1.00 44.94 307 SER A CA 1
ATOM 2368 C C . SER A 1 307 ? -25.632 62.033 115.738 1.00 44.94 307 SER A C 1
ATOM 2370 O O . SER A 1 307 ? -25.866 62.402 114.592 1.00 44.94 307 SER A O 1
ATOM 2372 N N . ARG A 1 308 ? -26.462 62.375 116.735 1.00 52.03 308 ARG A N 1
ATOM 2373 C CA . ARG A 1 308 ? -27.300 63.590 116.652 1.00 52.03 308 ARG A CA 1
ATOM 2374 C C . ARG A 1 308 ? -26.480 64.784 117.126 1.00 52.03 308 ARG A C 1
ATOM 2376 O O . ARG A 1 308 ? -26.804 65.454 118.098 1.00 52.03 308 ARG A O 1
ATOM 2383 N N . ARG A 1 309 ? -25.353 64.996 116.462 1.00 49.44 309 ARG A N 1
ATOM 2384 C CA . ARG A 1 309 ? -24.531 66.195 116.560 1.00 49.44 309 ARG A CA 1
ATOM 2385 C C . ARG A 1 309 ? -23.592 66.120 115.370 1.00 49.44 309 ARG A C 1
ATOM 2387 O O . ARG A 1 309 ? -22.522 65.548 115.470 1.00 49.44 309 ARG A O 1
ATOM 2394 N N . TRP A 1 310 ? -24.062 66.617 114.237 1.00 36.56 310 TRP A N 1
ATOM 2395 C CA . TRP A 1 310 ? -23.365 67.566 113.372 1.00 36.56 310 TRP A CA 1
ATOM 2396 C C . TRP A 1 310 ? -24.321 67.909 112.225 1.00 36.56 310 TRP A C 1
ATOM 2398 O O . TRP A 1 310 ? -24.696 67.059 111.426 1.00 36.56 310 TRP A O 1
ATOM 2408 N N . SER A 1 311 ? -24.769 69.165 112.272 1.00 44.62 311 SER A N 1
ATOM 2409 C CA . SER A 1 311 ? -25.170 70.003 111.140 1.00 44.62 311 SER A CA 1
ATOM 2410 C C . SER A 1 311 ? -26.204 69.412 110.156 1.00 44.62 311 SER A C 1
ATOM 2412 O O . SER A 1 311 ? -25.912 68.641 109.257 1.00 44.62 311 SER A O 1
ATOM 2414 N N . LEU A 1 312 ? -27.467 69.852 110.145 1.00 48.38 312 LEU A N 1
ATOM 2415 C CA . LEU A 1 312 ? -27.844 71.262 109.972 1.00 48.38 312 LEU A CA 1
ATOM 2416 C C . LEU A 1 312 ? -26.716 72.089 109.344 1.00 48.38 312 LEU A C 1
ATOM 2418 O O . LEU A 1 312 ? -26.210 72.982 110.004 1.00 48.38 312 LEU A O 1
ATOM 2422 N N . TYR A 1 313 ? -26.274 71.751 108.127 1.00 43.91 313 TYR A N 1
ATOM 2423 C CA . TYR A 1 313 ? -25.771 72.751 107.169 1.00 43.91 313 TYR A CA 1
ATOM 2424 C C . TYR A 1 313 ? -25.592 72.252 105.721 1.00 43.91 313 TYR A C 1
ATOM 2426 O O . TYR A 1 313 ? -24.832 72.836 104.968 1.00 43.91 313 TYR A O 1
ATOM 2434 N N . THR A 1 314 ? -26.302 71.219 105.256 1.00 46.81 314 THR A N 1
ATOM 2435 C CA . THR A 1 314 ? -26.319 70.888 103.808 1.00 46.81 314 THR A CA 1
ATOM 2436 C C . THR A 1 314 ? -27.726 70.671 103.255 1.00 46.81 314 THR A C 1
ATOM 2438 O O . THR A 1 314 ? -27.923 69.990 102.256 1.00 46.81 314 THR A O 1
ATOM 2441 N N . ARG A 1 315 ? -28.731 71.322 103.858 1.00 42.34 315 ARG A N 1
ATOM 2442 C CA . ARG A 1 315 ? -30.058 71.510 103.235 1.00 42.34 315 ARG A CA 1
ATOM 2443 C C . ARG A 1 315 ? -30.502 72.975 103.161 1.00 42.34 315 ARG A C 1
ATOM 2445 O O . ARG A 1 315 ? -31.664 73.251 102.893 1.00 42.34 315 ARG A O 1
ATOM 2452 N N . LYS A 1 316 ? -29.565 73.914 103.353 1.00 44.31 316 LYS A N 1
ATOM 2453 C CA . LYS A 1 316 ? -29.780 75.350 103.111 1.00 44.31 316 LYS A CA 1
ATOM 2454 C C . LYS A 1 316 ? -28.941 75.933 101.970 1.00 44.31 316 LYS A C 1
ATOM 2456 O O . LYS A 1 316 ? -29.025 77.131 101.752 1.00 44.31 316 LYS A O 1
ATOM 2461 N N . GLU A 1 317 ? -28.203 75.112 101.213 1.00 48.62 317 GLU A N 1
ATOM 2462 C CA . GLU A 1 317 ? -27.337 75.652 100.150 1.00 48.62 317 GLU A CA 1
ATOM 2463 C C . GLU A 1 317 ? -27.481 75.069 98.744 1.00 48.62 317 GLU A C 1
ATOM 2465 O O . GLU A 1 317 ? -26.921 75.645 97.822 1.00 48.62 317 GLU A O 1
ATOM 2470 N N . LYS A 1 318 ? -28.236 73.993 98.491 1.00 46.41 318 LYS A N 1
ATOM 2471 C CA . LYS A 1 318 ? -28.336 73.473 97.110 1.00 46.41 318 LYS A CA 1
ATOM 2472 C C . LYS A 1 318 ? -29.703 72.912 96.768 1.00 46.41 318 LYS A C 1
ATOM 2474 O O . LYS A 1 318 ? -29.805 71.731 96.486 1.00 46.41 318 LYS A O 1
ATOM 2479 N N . LEU A 1 319 ? -30.724 73.771 96.849 1.00 43.25 319 LEU A N 1
ATOM 2480 C CA . LEU A 1 319 ? -32.026 73.717 96.148 1.00 43.25 319 LEU A CA 1
ATOM 2481 C C . LEU A 1 319 ? -32.909 74.901 96.639 1.00 43.25 319 LEU A C 1
ATOM 2483 O O . LEU A 1 319 ? -34.045 74.726 97.057 1.00 43.25 319 LEU A O 1
ATOM 2487 N N . VAL A 1 320 ? -32.306 76.082 96.844 1.00 51.84 320 VAL A N 1
ATOM 2488 C CA . VAL A 1 320 ? -32.444 77.278 95.970 1.00 51.84 320 VAL A CA 1
ATOM 2489 C C . VAL A 1 320 ? -32.340 77.049 94.452 1.00 51.84 320 VAL A C 1
ATOM 2491 O O . VAL A 1 320 ? -32.928 77.809 93.701 1.00 51.84 320 VAL A O 1
ATOM 2494 N N . ASN A 1 321 ? -31.742 75.967 93.966 1.00 44.94 321 ASN A N 1
ATOM 2495 C CA . ASN A 1 321 ? -31.709 75.641 92.531 1.00 44.94 321 ASN A CA 1
ATOM 2496 C C . ASN A 1 321 ? -32.834 74.697 92.076 1.00 44.94 321 ASN A C 1
ATOM 2498 O O . ASN A 1 321 ? -32.583 73.753 91.335 1.00 44.94 321 ASN A O 1
ATOM 2502 N N . ASN A 1 322 ? -34.065 74.934 92.547 1.00 42.94 322 ASN A N 1
ATOM 2503 C CA . ASN A 1 322 ? -35.273 74.362 91.936 1.00 42.94 322 ASN A CA 1
ATOM 2504 C C . ASN A 1 322 ? -36.047 75.459 91.195 1.00 42.94 322 ASN A C 1
ATOM 2506 O O . ASN A 1 322 ? -37.253 75.636 91.356 1.00 42.94 322 ASN A O 1
ATOM 2510 N N . SER A 1 323 ? -35.316 76.231 90.400 1.00 45.53 323 SER A N 1
ATOM 2511 C CA . SER A 1 323 ? -35.867 76.993 89.296 1.00 45.53 323 SER A CA 1
ATOM 2512 C C . SER A 1 323 ? -34.984 76.736 88.082 1.00 45.53 323 SER A C 1
ATOM 2514 O O . SER A 1 323 ? -33.761 76.791 88.170 1.00 45.53 323 SER A O 1
ATOM 2516 N N . LEU A 1 324 ? -35.652 76.485 86.958 1.00 42.59 324 LEU A N 1
ATOM 2517 C CA . LEU A 1 324 ? -35.115 76.330 85.605 1.00 42.59 324 LEU A CA 1
ATOM 2518 C C . LEU A 1 324 ? -34.681 74.919 85.207 1.00 42.59 324 LEU A C 1
ATOM 2520 O O . LEU A 1 324 ? -33.511 74.563 85.262 1.00 42.59 324 LEU A O 1
ATOM 2524 N N . GLY A 1 325 ? -35.656 74.224 84.616 1.00 36.56 325 GLY A N 1
ATOM 2525 C CA . GLY A 1 325 ? -35.430 73.420 83.418 1.00 36.56 325 GLY A CA 1
ATOM 2526 C C . GLY A 1 325 ? -34.721 72.087 83.649 1.00 36.56 325 GLY A C 1
ATOM 2527 O O . GLY A 1 325 ? -34.070 71.850 84.649 1.00 36.56 325 GLY A O 1
ATOM 2528 N N . LEU A 1 326 ? -34.798 71.132 82.745 1.00 37.59 326 LEU A N 1
ATOM 2529 C CA . LEU A 1 326 ? -35.393 71.097 81.424 1.00 37.59 326 LEU A CA 1
ATOM 2530 C C . LEU A 1 326 ? -35.391 69.612 81.046 1.00 37.59 326 LEU A C 1
ATOM 2532 O O . LEU A 1 326 ? -34.460 68.884 81.389 1.00 37.59 326 LEU A O 1
ATOM 2536 N N . ASN A 1 327 ? -36.428 69.195 80.325 1.00 38.97 327 ASN A N 1
ATOM 2537 C CA . ASN A 1 327 ? -36.361 68.072 79.394 1.00 38.97 327 ASN A CA 1
ATOM 2538 C C . ASN A 1 327 ? -35.049 68.089 78.605 1.00 38.97 327 ASN A C 1
ATOM 2540 O O . ASN A 1 327 ? -34.758 69.131 78.024 1.00 38.97 327 ASN A O 1
ATOM 2544 N N . VAL A 1 328 ? -34.395 66.935 78.470 1.00 36.56 328 VAL A N 1
ATOM 2545 C CA . VAL A 1 328 ? -33.724 66.445 77.247 1.00 36.56 328 VAL A CA 1
ATOM 2546 C C . VAL A 1 328 ? -33.718 64.910 77.398 1.00 36.56 328 VAL A C 1
ATOM 2548 O O . VAL A 1 328 ? -33.274 64.418 78.433 1.00 36.56 328 VAL A O 1
ATOM 2551 N N . SER A 1 329 ? -34.547 64.183 76.641 1.00 39.12 329 SER A N 1
ATOM 2552 C CA . SER A 1 329 ? -34.248 63.567 75.327 1.00 39.12 329 SER A CA 1
ATOM 2553 C C . SER A 1 329 ? -33.129 62.535 75.368 1.00 39.12 329 SER A C 1
ATOM 2555 O O . SER A 1 329 ? -32.008 62.893 75.779 1.00 39.12 329 SER A O 1
#

Sequence (329 aa):
MAEARASARELTTELRSSVAALKRDVATSFRLCGRDFHVLGGELVGALERGRGRERAAADALAHERSARGKLEARLAELQGTIRVLCRVRPLMTGGGSSGGDESDVASPDRRRKRIQVESSHELSVFSPRLSKTAETPAVTVRESQHINKSLAAIGDVLAALLAKEKHIPFRNSKLTHLLQDSLGGSANRTLLLVHVSPTSADVSETINSLKFASRVSYAQTGKSQRTERTEISRLNGVIANQASQLHALQEKLTAELEQRKKYEKRLQEYRQEEHRRKAKGDEAKKLLLLQNRTPSPPELPPPISSRRWSLYTRKEKLVNNSLGLNVS

Foldseek 3Di:
DVVVVVVVVVVVVVVVVVVVVVVVVVVVVVVVVVVVCVVVVVVVVVVVVVVVVVVVVVVVVVVVVVVVVVVVVVVCLVVQDLEAEAEDEDDPPPPDDDDDDDPPDPDDPDPDDPPDPDPDDDDDDQDQDDPPPCPDDPVVVVVVNVLSVQLLVLVLQQLVCLLVVPPDRPCVSHPNSVVCCCSQQNQPHRHYHYHYDYPDPVCVVVSVVSVVSSVSNSNRHNDHSPVVVVVVVVVVVVVVVVVVVVVVVVVVVVVVVVVVVVVVVVVVVVVVVVVVVVVVVVVVVVVVVVVVPPDPDDDDDDDDPPDPDDDPPPVPPPPVPPDDYDDDD

Radius of gyration: 59.17 Å; chains: 1; bounding box: 132×104×159 Å

Secondary structure (DSSP, 8-state):
-HHHHHHHHHHHHHHHHHHHHHHHHHHHHHHHHHHHHHHHHHHHHHHHHHHHHHHHHHHHHHHHHHHHHHHHHHHHHHHH-SEEEEEEEPP---PPPS--------------------SS----------TTS-SS--HHHHHHHHHHHHHHHHHHHHHHHHHTT-SS--GGGSHHHHHTHHHHS-SS--EEEEEEE---GGGHHHHHHHHHHHHHHHH------HHHHHHHHHHHHHHHHHHHHHHHHHHHHHHHHHHHHHHHHHHHHHHHHHHHHHHHHHHHHHHHHHHHT-PPPPPPPPPPS----S-S-SSSSS-S--S------

InterPro domains:
  IPR001752 Kinesin motor domain [PF00225] (129-218)
  IPR001752 Kinesin motor domain [PS50067] (143-220)
  IPR001752 Kinesin motor domain [SM00129] (1-228)
  IPR027417 P-loop containing nucleoside triphosphate hydrolase [SSF52540] (130-254)
  IPR027640 Kinesin-like protein [PTHR47972] (130-275)
  IPR036961 Kinesin motor domain superfamily [G3DSA:3.40.850.10] (126-265)